Protein 6VGD (pdb70)

Organism: Homo sapiens (NCBI:txid9606)

GO terms:
  GO:0000976 transcription cis-regulatory region binding (F, IDA)
  GO:1990837 sequence-specific double-stranded DNA binding (F, IDA)
  GO:0045893 positive regulation of DNA-templated transcription (P, IMP)
  GO:0005634 nucleus (C, IDA)
  GO:0045893 positive regulation of DNA-templated transcription (P, IDA)
  GO:0003677 DNA binding (F, TAS)
  GO:0003700 DNA-binding transcription factor activity (F, TAS)
  GO:0009887 animal organ morphogenesis (P, TAS)
  GO:0007599 hemostasis (P, TAS)
  GO:0005515 protein binding (F, IPI)
  GO:0005654 nucleoplasm (C, IDA)
  GO:0016604 nuclear body (C, IDA)

Nearest PDB structures (foldseek):
  6vgg-assembly1_A  TM=1.008E+00  e=4.319E-20  Homo sapiens
  6vg8-assembly1_A  TM=1.008E+00  e=1.357E-19  Homo sapiens
  6vg2-assembly2_D  TM=9.424E-01  e=1.578E-15  Homo sapiens
  2ypr-assembly1_A  TM=9.537E-01  e=1.040E-14  Homo sapiens
  1bc8-assembly1_C  TM=9.068E-01  e=7.548E-11  Homo sapiens

Secondary structure (DSSP, 8-state):
-TTTTS--SHHHHTTTSS-GGGTTSEEE-SSSS-EEESSHHHHHHHHHHHHT-TT--HHHHHHHHHHHHHHTSEEE-TTSTT-EEE--TTTTTSSS--/--EE--SSTTEEEE---SEEESS---SS-EEEEESS---TT-EEEEE---SSSSS--EES-EEE--TTEEEETT-EE-S---SS-----EEEEESSS-EE---TT--EEESS-----/--S-SSHHHHHTT-HHHHTTTS-EEEEE-S-TTS-HHHHHHHHHHHHHHTEEEEEETTTTEEEEEE-----SSSS-SSSSTTEE--EETTEEB--EETTTSEEEE---B-HHHHHHHHH--

Solvent-accessible surface area: 19849 Å² total; per-residue (Å²): 159,98,14,92,74,105,60,61,11,50,79,15,13,43,93,25,16,89,60,101,84,22,53,85,25,7,56,116,46,58,148,99,13,48,7,83,9,67,63,35,87,61,18,0,109,94,8,3,126,104,83,94,115,122,111,35,57,34,101,99,2,1,112,33,6,96,120,16,77,139,125,84,22,3,48,42,33,162,78,114,189,96,8,17,77,12,52,92,184,16,22,62,105,63,81,123,105,205,108,127,70,54,204,23,51,7,90,8,16,41,1,4,64,6,41,97,37,58,108,32,53,83,88,17,67,80,52,0,64,4,22,7,98,22,172,15,97,80,45,17,59,0,29,5,20,0,0,15,65,87,58,29,11,11,93,30,109,80,25,68,10,89,0,132,106,46,34,0,138,2,146,25,0,60,8,27,8,120,2,30,230,59,78,33,0,26,0,0,10,1,8,77,37,131,22,16,19,7,5,0,28,104,174,5,2,62,2,32,89,54,12,83,161,161,180,138,97,20,16,120,83,6,107,54,38,19,94,108,72,107,38,0,102,126,1,36,171,119,25,70,12,58,8,6,2,92,103,98,98,78,98,125,42,27,48,48,98,2,52,83,13,4,120,81,3,125,8,64,16,0,11,21,65,52,0,2,0,6,17,43,72,41,82,129,119,31,214,156,106,17,41,44,139,173,77,98,38,30,10,77,47,2,0,1,2,0,0,2,133,82,8,30,39,127,167,4,14,0,62,22,58,12,119,30,12,82,128,61,4,108,102,10,59,83,143,127

Structure (mmCIF, N/CA/C/O backbone):
data_6VGD
#
_entry.id   6VGD
#
_cell.length_a   104.513
_cell.length_b   104.513
_cell.length_c   322.040
_cell.angle_alpha   90.000
_cell.angle_beta   90.000
_cell.angle_gamma   120.000
#
_symmetry.space_group_name_H-M   'P 62 2 2'
#
loop_
_entity.id
_entity.type
_entity.pdbx_description
1 polymer 'Friend leukemia integration 1 transcription factor'
2 polymer "DNA (5'-D(P*CP*AP*GP*AP*GP*GP*AP*TP*GP*TP*GP*GP*CP*TP*TP*C)-3')"
3 polymer "DNA (5'-D(P*GP*AP*AP*GP*CP*CP*AP*CP*AP*TP*CP*CP*TP*CP*TP*G)-3')"
4 polymer 'Runt-related transcription factor 2'
5 polymer 'Core-binding factor subunit beta'
#
loop_
_atom_site.group_PDB
_atom_site.id
_atom_site.type_symbol
_atom_site.label_atom_id
_atom_site.label_alt_id
_atom_site.label_comp_id
_atom_site.label_asym_id
_atom_site.label_entity_id
_atom_site.label_seq_id
_atom_site.pdbx_PDB_ins_code
_atom_site.Cartn_x
_atom_site.Cartn_y
_atom_site.Cartn_z
_atom_site.occupancy
_atom_site.B_iso_or_equiv
_atom_site.auth_seq_id
_atom_site.auth_comp_id
_atom_site.auth_asym_id
_atom_site.auth_atom_id
_atom_site.pdbx_PDB_model_num
ATOM 1 N N . MET A 1 4 ? -35.837 32.728 -47.968 1.00 308.64 275 MET A N 1
ATOM 2 C CA . MET A 1 4 ? -36.247 32.677 -46.522 1.00 304.90 275 MET A CA 1
ATOM 3 C C . MET A 1 4 ? -35.317 31.694 -45.817 1.00 303.53 275 MET A C 1
ATOM 4 O O . MET A 1 4 ? -34.641 30.926 -46.500 1.00 294.84 275 MET A O 1
ATOM 9 N N . PRO A 1 5 ? -35.237 31.660 -44.461 1.00 307.93 276 PRO A N 1
ATOM 10 C CA . PRO A 1 5 ? -34.165 30.937 -43.772 1.00 316.56 276 PRO A CA 1
ATOM 11 C C . PRO A 1 5 ? -34.206 29.419 -44.008 1.00 324.28 276 PRO A C 1
ATOM 12 O O . PRO A 1 5 ? -33.417 28.728 -43.396 1.00 332.80 276 PRO A O 1
ATOM 16 N N . GLY A 1 6 ? -35.118 28.943 -44.867 1.00 327.19 277 GLY A N 1
ATOM 17 C CA . GLY A 1 6 ? -35.051 27.607 -45.505 1.00 320.25 277 GLY A CA 1
ATOM 18 C C . GLY A 1 6 ? -33.829 27.466 -46.398 1.00 313.61 277 GLY A C 1
ATOM 19 O O . GLY A 1 6 ? -33.252 26.361 -46.451 1.00 328.13 277 GLY A O 1
ATOM 20 N N . SER A 1 7 ? -33.451 28.554 -47.073 1.00 289.34 278 SER A N 1
ATOM 21 C CA . SER A 1 7 ? -32.257 28.686 -47.947 1.00 277.35 278 SER A CA 1
ATOM 22 C C . SER A 1 7 ? -30.966 28.267 -47.223 1.00 266.59 278 SER A C 1
ATOM 23 O O . SER A 1 7 ? -30.330 27.279 -47.668 1.00 245.75 278 SER A O 1
ATOM 26 N N . GLY A 1 8 ? -30.583 29.013 -46.177 1.00 264.52 279 GLY A N 1
ATOM 27 C CA . GLY A 1 8 ? -29.263 28.948 -45.513 1.00 268.55 279 GLY A CA 1
ATOM 28 C C . GLY A 1 8 ? -29.127 27.749 -44.589 1.00 267.96 279 GLY A C 1
ATOM 29 O O . GLY A 1 8 ? -28.156 26.983 -44.759 1.00 268.62 279 GLY A O 1
ATOM 30 N N . GLN A 1 9 ? -30.062 27.593 -43.643 1.00 268.55 280 GLN A N 1
ATOM 31 C CA . GLN A 1 9 ? -30.105 26.468 -42.661 1.00 267.45 280 GLN A CA 1
ATOM 32 C C . GLN A 1 9 ? -31.110 25.407 -43.132 1.00 262.87 280 GLN A C 1
ATOM 33 O O . GLN A 1 9 ? -32.208 25.785 -43.610 1.00 273.15 280 GLN A O 1
ATOM 39 N N . ILE A 1 10 ? -30.737 24.135 -42.952 1.00 254.38 281 ILE A N 1
ATOM 40 C CA . ILE A 1 10 ? -31.423 22.919 -43.484 1.00 244.50 281 ILE A CA 1
ATOM 41 C C . ILE A 1 10 ? -32.755 22.734 -42.748 1.00 242.40 281 ILE A C 1
ATOM 42 O O . ILE A 1 10 ? -32.817 23.012 -41.552 1.00 258.03 281 ILE A O 1
ATOM 47 N N . GLN A 1 11 ? -33.790 22.285 -43.455 1.00 236.74 282 GLN A N 1
ATOM 48 C CA . GLN A 1 11 ? -35.153 22.053 -42.899 1.00 238.08 282 GLN A CA 1
ATOM 49 C C . GLN A 1 11 ? -35.402 20.541 -42.885 1.00 241.88 282 GLN A C 1
ATOM 50 O O . GLN A 1 11 ? -34.433 19.800 -43.147 1.00 263.06 282 GLN A O 1
ATOM 56 N N . LEU A 1 12 ? -36.633 20.097 -42.595 1.00 228.33 283 LEU A N 1
ATOM 57 C CA . LEU A 1 12 ? -37.125 18.726 -42.918 1.00 201.79 283 LEU A CA 1
ATOM 58 C C . LEU A 1 12 ? -37.668 18.703 -44.343 1.00 190.29 283 LEU A C 1
ATOM 59 O O . LEU A 1 12 ? -37.042 18.050 -45.196 1.00 172.11 283 LEU A O 1
ATOM 64 N N . TRP A 1 13 ? -38.805 19.376 -44.550 1.00 191.79 284 TRP A N 1
ATOM 65 C CA . TRP A 1 13 ? -39.567 19.408 -45.823 1.00 205.76 284 TRP A CA 1
ATOM 66 C C . TRP A 1 13 ? -38.629 19.790 -46.978 1.00 212.53 284 TRP A C 1
ATOM 67 O O . TRP A 1 13 ? -38.798 19.203 -48.032 1.00 213.49 284 TRP A O 1
ATOM 78 N N . GLN A 1 14 ? -37.681 20.721 -46.775 1.00 220.94 285 GLN A N 1
ATOM 79 C CA . GLN A 1 14 ? -36.618 21.104 -47.754 1.00 236.31 285 GLN A CA 1
ATOM 80 C C . GLN A 1 14 ? -35.659 19.914 -47.928 1.00 240.49 285 GLN A C 1
ATOM 81 O O . GLN A 1 14 ? -35.216 19.680 -49.071 1.00 250.55 285 GLN A O 1
ATOM 87 N N . PHE A 1 15 ? -35.351 19.190 -46.843 1.00 232.85 286 PHE A N 1
ATOM 88 C CA . PHE A 1 15 ? -34.410 18.037 -46.826 1.00 229.30 286 PHE A CA 1
ATOM 89 C C . PHE A 1 15 ? -35.104 16.768 -47.334 1.00 227.88 286 PHE A C 1
ATOM 90 O O . PHE A 1 15 ? -34.586 16.128 -48.275 1.00 226.40 286 PHE A O 1
ATOM 98 N N . LEU A 1 16 ? -36.230 16.413 -46.703 1.00 225.07 287 LEU A N 1
ATOM 99 C CA . LEU A 1 16 ? -37.056 15.214 -47.013 1.00 228.89 287 LEU A CA 1
ATOM 100 C C . LEU A 1 16 ? -37.201 15.051 -48.522 1.00 225.85 287 LEU A C 1
ATOM 101 O O . LEU A 1 16 ? -37.195 13.897 -48.987 1.00 240.83 287 LEU A O 1
ATOM 106 N N . LEU A 1 17 ? -37.369 16.167 -49.232 1.00 205.43 288 LEU A N 1
ATOM 107 C CA . LEU A 1 17 ? -37.657 16.189 -50.685 1.00 197.81 288 LEU A CA 1
ATOM 108 C C . LEU A 1 17 ? -36.355 16.294 -51.476 1.00 197.86 288 LEU A C 1
ATOM 109 O O . LEU A 1 17 ? -36.450 16.705 -52.646 1.00 204.81 288 LEU A O 1
ATOM 114 N N . GLU A 1 18 ? -35.216 15.922 -50.868 1.00 209.85 289 GLU A N 1
ATOM 115 C CA . GLU A 1 18 ? -33.927 15.644 -51.561 1.00 238.97 289 GLU A CA 1
ATOM 116 C C . GLU A 1 18 ? -33.907 14.162 -51.943 1.00 241.10 289 GLU A C 1
ATOM 117 O O . GLU A 1 18 ? -33.053 13.751 -52.747 1.00 244.94 289 GLU A O 1
ATOM 123 N N . LEU A 1 19 ? -34.895 13.433 -51.430 1.00 247.41 290 LEU A N 1
ATOM 124 C CA . LEU A 1 19 ? -34.948 11.958 -51.356 1.00 252.81 290 LEU A CA 1
ATOM 125 C C . LEU A 1 19 ? -36.144 11.452 -52.180 1.00 246.16 290 LEU A C 1
ATOM 126 O O . LEU A 1 19 ? -36.014 10.365 -52.771 1.00 241.32 290 LEU A O 1
ATOM 131 N N . LEU A 1 20 ? -37.251 12.214 -52.215 1.00 238.59 291 LEU A N 1
ATOM 132 C CA . LEU A 1 20 ? -38.425 12.009 -53.115 1.00 238.84 291 LEU A CA 1
ATOM 133 C C . LEU A 1 20 ? -37.985 12.128 -54.581 1.00 256.06 291 LEU A C 1
ATOM 134 O O . LEU A 1 20 ? -38.070 11.119 -55.309 1.00 268.18 291 LEU A O 1
ATOM 139 N N . SER A 1 21 ? -37.554 13.329 -54.984 1.00 265.96 292 SER A N 1
ATOM 140 C CA . SER A 1 21 ? -37.196 13.709 -56.379 1.00 263.75 292 SER A CA 1
ATOM 141 C C . SER A 1 21 ? -36.051 12.824 -56.876 1.00 280.49 292 SER A C 1
ATOM 142 O O . SER A 1 21 ? -36.121 12.393 -58.049 1.00 296.91 292 SER A O 1
ATOM 145 N N . ASP A 1 22 ? -35.049 12.578 -56.016 1.00 284.85 293 ASP A N 1
ATOM 146 C CA . ASP A 1 22 ? -33.870 11.719 -56.320 1.00 300.57 293 ASP A CA 1
ATOM 147 C C . ASP A 1 22 ? -34.313 10.252 -56.393 1.00 311.30 293 ASP A C 1
ATOM 148 O O . ASP A 1 22 ? -34.847 9.749 -55.379 1.00 295.88 293 ASP A O 1
ATOM 153 N N . SER A 1 23 ? -34.061 9.610 -57.546 1.00 330.09 294 SER A N 1
ATOM 154 C CA . SER A 1 23 ? -34.417 8.207 -57.899 1.00 336.46 294 SER A CA 1
ATOM 155 C C . SER A 1 23 ? -33.641 7.206 -57.027 1.00 333.89 294 SER A C 1
ATOM 156 O O . SER A 1 23 ? -34.176 6.106 -56.775 1.00 323.64 294 SER A O 1
ATOM 159 N N . ALA A 1 24 ? -32.428 7.570 -56.594 1.00 330.51 295 ALA A N 1
ATOM 160 C CA . ALA A 1 24 ? -31.431 6.672 -55.958 1.00 325.27 295 ALA A CA 1
ATOM 161 C C . ALA A 1 24 ? -31.707 6.502 -54.455 1.00 308.75 295 ALA A C 1
ATOM 162 O O . ALA A 1 24 ? -31.000 5.694 -53.816 1.00 292.74 295 ALA A O 1
ATOM 164 N N . ASN A 1 25 ? -32.689 7.231 -53.909 1.00 298.96 296 ASN A N 1
ATOM 165 C CA . ASN A 1 25 ? -33.048 7.214 -52.464 1.00 293.44 296 ASN A CA 1
ATOM 166 C C . ASN A 1 25 ? -34.453 6.630 -52.267 1.00 289.85 296 ASN A C 1
ATOM 167 O O . ASN A 1 25 ? -34.956 6.656 -51.115 1.00 283.27 296 ASN A O 1
ATOM 172 N N . ALA A 1 26 ? -35.067 6.123 -53.340 1.00 290.24 297 ALA A N 1
ATOM 173 C CA . ALA A 1 26 ? -36.397 5.476 -53.310 1.00 289.86 297 ALA A CA 1
ATOM 174 C C . ALA A 1 26 ? -36.305 4.181 -52.491 1.00 288.88 297 ALA A C 1
ATOM 175 O O . ALA A 1 26 ? -37.366 3.604 -52.175 1.00 290.89 297 ALA A O 1
ATOM 177 N N . SER A 1 27 ? -35.077 3.754 -52.162 1.00 283.71 298 SER A N 1
ATOM 178 C CA . SER A 1 27 ? -34.757 2.675 -51.190 1.00 281.67 298 SER A CA 1
ATOM 179 C C . SER A 1 27 ? -35.487 2.921 -49.866 1.00 277.32 298 SER A C 1
ATOM 180 O O . SER A 1 27 ? -35.687 1.932 -49.122 1.00 282.20 298 SER A O 1
ATOM 183 N N . CYS A 1 28 ? -35.830 4.185 -49.574 1.00 269.27 299 CYS A N 1
ATOM 184 C CA . CYS A 1 28 ? -36.302 4.643 -48.238 1.00 264.86 299 CYS A CA 1
ATOM 185 C C . CYS A 1 28 ? -37.584 5.489 -48.297 1.00 249.91 299 CYS A C 1
ATOM 186 O O . CYS A 1 28 ? -38.123 5.774 -47.213 1.00 227.91 299 CYS A O 1
ATOM 189 N N . ILE A 1 29 ? -38.097 5.828 -49.485 1.00 246.00 300 ILE A N 1
ATOM 190 C CA . ILE A 1 29 ? -39.317 6.681 -49.637 1.00 242.15 300 ILE A CA 1
ATOM 191 C C . ILE A 1 29 ? -39.775 6.659 -51.101 1.00 237.48 300 ILE A C 1
ATOM 192 O O . ILE A 1 29 ? -39.092 6.025 -51.916 1.00 236.75 300 ILE A O 1
ATOM 197 N N . THR A 1 30 ? -40.908 7.289 -51.420 1.00 234.12 301 THR A N 1
ATOM 198 C CA . THR A 1 30 ? -41.385 7.481 -52.818 1.00 251.58 301 THR A CA 1
ATOM 199 C C . THR A 1 30 ? -42.589 8.428 -52.835 1.00 252.04 301 THR A C 1
ATOM 200 O O . THR A 1 30 ? -43.380 8.375 -51.885 1.00 224.41 301 THR A O 1
ATOM 204 N N . TRP A 1 31 ? -42.725 9.238 -53.893 1.00 267.85 302 TRP A N 1
ATOM 205 C CA . TRP A 1 31 ? -44.012 9.877 -54.282 1.00 276.12 302 TRP A CA 1
ATOM 206 C C . TRP A 1 31 ? -45.073 8.777 -54.403 1.00 274.46 302 TRP A C 1
ATOM 207 O O . TRP A 1 31 ? -44.824 7.774 -55.103 1.00 279.75 302 TRP A O 1
ATOM 218 N N . GLU A 1 32 ? -46.222 8.958 -53.761 1.00 253.51 303 GLU A N 1
ATOM 219 C CA . GLU A 1 32 ? -47.379 8.044 -53.916 1.00 245.85 303 GLU A CA 1
ATOM 220 C C . GLU A 1 32 ? -48.464 8.787 -54.696 1.00 248.71 303 GLU A C 1
ATOM 221 O O . GLU A 1 32 ? -49.326 9.417 -54.068 1.00 234.24 303 GLU A O 1
ATOM 224 N N . GLY A 1 33 ? -48.363 8.744 -56.026 1.00 263.66 304 GLY A N 1
ATOM 225 C CA . GLY A 1 33 ? -49.437 9.125 -56.960 1.00 276.04 304 GLY A CA 1
ATOM 226 C C . GLY A 1 33 ? -49.211 10.483 -57.592 1.00 277.88 304 GLY A C 1
ATOM 227 O O . GLY A 1 33 ? -48.135 11.082 -57.370 1.00 266.39 304 GLY A O 1
ATOM 228 N N . THR A 1 34 ? -50.208 10.924 -58.365 1.00 295.37 305 THR A N 1
ATOM 229 C CA . THR A 1 34 ? -50.273 12.228 -59.078 1.00 306.43 305 THR A CA 1
ATOM 230 C C . THR A 1 34 ? -50.379 13.358 -58.052 1.00 293.24 305 THR A C 1
ATOM 231 O O . THR A 1 34 ? -49.640 14.352 -58.188 1.00 301.22 305 THR A O 1
ATOM 235 N N . ASN A 1 35 ? -51.258 13.194 -57.063 1.00 282.22 306 ASN A N 1
ATOM 236 C CA . ASN A 1 35 ? -51.526 14.200 -56.006 1.00 271.50 306 ASN A CA 1
ATOM 237 C C . ASN A 1 35 ? -50.383 14.140 -54.985 1.00 254.46 306 ASN A C 1
ATOM 238 O O . ASN A 1 35 ? -49.693 13.098 -54.927 1.00 239.84 306 ASN A O 1
ATOM 243 N N . GLY A 1 36 ? -50.155 15.231 -54.250 1.00 248.66 307 GLY A N 1
ATOM 244 C CA . GLY A 1 36 ? -49.174 15.284 -53.152 1.00 248.67 307 GLY A CA 1
ATOM 245 C C . GLY A 1 36 ? -49.416 14.155 -52.172 1.00 254.15 307 GLY A C 1
ATOM 246 O O . GLY A 1 36 ? -50.477 14.192 -51.534 1.00 259.70 307 GLY A O 1
ATOM 247 N N . GLU A 1 37 ? -48.533 13.148 -52.137 1.00 249.34 308 GLU A N 1
ATOM 248 C CA . GLU A 1 37 ? -48.499 12.068 -51.108 1.00 240.88 308 GLU A CA 1
ATOM 249 C C . GLU A 1 37 ? -47.079 11.507 -51.077 1.00 233.46 308 GLU A C 1
ATOM 250 O O . GLU A 1 37 ? -46.351 11.771 -52.038 1.00 221.29 308 GLU A O 1
ATOM 256 N N . PHE A 1 38 ? -46.710 10.765 -50.028 1.00 235.30 309 PHE A N 1
ATOM 257 C CA . PHE A 1 38 ? -45.382 10.107 -49.915 1.00 239.84 309 PHE A CA 1
ATOM 258 C C . PHE A 1 38 ? -45.411 8.926 -48.940 1.00 254.22 309 PHE A C 1
ATOM 259 O O . PHE A 1 38 ? -46.029 8.981 -47.873 1.00 253.64 309 PHE A O 1
ATOM 267 N N . LYS A 1 39 ? -44.694 7.873 -49.320 1.00 269.17 310 LYS A N 1
ATOM 268 C CA . LYS A 1 39 ? -44.576 6.600 -48.568 1.00 270.40 310 LYS A CA 1
ATOM 269 C C . LYS A 1 39 ? -43.363 6.740 -47.645 1.00 247.10 310 LYS A C 1
ATOM 270 O O . LYS A 1 39 ? -42.653 7.725 -47.782 1.00 240.44 310 LYS A O 1
ATOM 276 N N . MET A 1 40 ? -43.179 5.820 -46.705 1.00 226.95 311 MET A N 1
ATOM 277 C CA . MET A 1 40 ? -42.045 5.810 -45.754 1.00 231.86 311 MET A CA 1
ATOM 278 C C . MET A 1 40 ? -41.494 4.394 -45.728 1.00 237.90 311 MET A C 1
ATOM 279 O O . MET A 1 40 ? -42.170 3.567 -45.129 1.00 262.21 311 MET A O 1
ATOM 284 N N . THR A 1 41 ? -40.345 4.131 -46.350 1.00 245.68 312 THR A N 1
ATOM 285 C CA . THR A 1 41 ? -39.855 2.745 -46.601 1.00 272.00 312 THR A CA 1
ATOM 286 C C . THR A 1 41 ? -39.299 2.162 -45.303 1.00 299.21 312 THR A C 1
ATOM 287 O O . THR A 1 41 ? -40.057 1.428 -44.638 1.00 346.55 312 THR A O 1
ATOM 291 N N . ASP A 1 42 ? -38.052 2.483 -44.943 1.00 301.44 313 ASP A N 1
ATOM 292 C CA . ASP A 1 42 ? -37.499 2.168 -43.599 1.00 300.04 313 ASP A CA 1
ATOM 293 C C . ASP A 1 42 ? -37.839 3.336 -42.677 1.00 284.27 313 ASP A C 1
ATOM 294 O O . ASP A 1 42 ? -37.302 4.430 -42.836 1.00 279.15 313 ASP A O 1
ATOM 299 N N . PRO A 1 43 ? -38.752 3.158 -41.697 1.00 274.45 314 PRO A N 1
ATOM 300 C CA . PRO A 1 43 ? -39.170 4.270 -40.849 1.00 267.72 314 PRO A CA 1
ATOM 301 C C . PRO A 1 43 ? -38.036 4.782 -39.944 1.00 265.54 314 PRO A C 1
ATOM 302 O O . PRO A 1 43 ? -38.184 5.848 -39.404 1.00 246.10 314 PRO A O 1
ATOM 306 N N . ASP A 1 44 ? -36.955 4.008 -39.792 1.00 279.98 315 ASP A N 1
ATOM 307 C CA . ASP A 1 44 ? -35.865 4.267 -38.814 1.00 292.79 315 ASP A CA 1
ATOM 308 C C . ASP A 1 44 ? -34.496 4.306 -39.509 1.00 284.27 315 ASP A C 1
ATOM 309 O O . ASP A 1 44 ? -33.491 4.415 -38.788 1.00 293.49 315 ASP A O 1
ATOM 314 N N . GLU A 1 45 ? -34.443 4.190 -40.839 1.00 273.83 316 GLU A N 1
ATOM 315 C CA . GLU A 1 45 ? -33.245 4.552 -41.643 1.00 280.53 316 GLU A CA 1
ATOM 316 C C . GLU A 1 45 ? -33.412 6.004 -42.094 1.00 269.03 316 GLU A C 1
ATOM 317 O O . GLU A 1 45 ? -32.378 6.713 -42.181 1.00 264.56 316 GLU A O 1
ATOM 323 N N . VAL A 1 46 ? -34.668 6.391 -42.381 1.00 262.32 317 VAL A N 1
ATOM 324 C CA . VAL A 1 46 ? -35.151 7.785 -42.638 1.00 257.24 317 VAL A CA 1
ATOM 325 C C . VAL A 1 46 ? -34.575 8.689 -41.544 1.00 246.38 317 VAL A C 1
ATOM 326 O O . VAL A 1 46 ? -33.647 9.479 -41.830 1.00 230.33 317 VAL A O 1
ATOM 330 N N . ALA A 1 47 ? -35.103 8.543 -40.330 1.00 245.95 318 ALA A N 1
ATOM 331 C CA . ALA A 1 47 ? -34.702 9.294 -39.126 1.00 246.87 318 ALA A CA 1
ATOM 332 C C . ALA A 1 47 ? -33.173 9.296 -39.008 1.00 252.04 318 ALA A C 1
ATOM 333 O O . ALA A 1 47 ? -32.615 10.351 -38.679 1.00 271.35 318 ALA A O 1
ATOM 335 N N . ARG A 1 48 ? -32.520 8.171 -39.309 1.00 250.74 319 ARG A N 1
ATOM 336 C CA . ARG A 1 48 ? -31.057 7.971 -39.127 1.00 255.93 319 ARG A CA 1
ATOM 337 C C . ARG A 1 48 ? -30.272 9.047 -39.887 1.00 256.05 319 ARG A C 1
ATOM 338 O O . ARG A 1 48 ? -29.395 9.691 -39.271 1.00 253.27 319 ARG A O 1
ATOM 346 N N . ARG A 1 49 ? -30.577 9.244 -41.172 1.00 263.04 320 ARG A N 1
ATOM 347 C CA . ARG A 1 49 ? -29.862 10.211 -42.052 1.00 270.66 320 ARG A CA 1
ATOM 348 C C . ARG A 1 49 ? -30.180 11.649 -41.625 1.00 252.19 320 ARG A C 1
ATOM 349 O O . ARG A 1 49 ? -29.302 12.515 -41.769 1.00 246.00 320 ARG A O 1
ATOM 357 N N . TRP A 1 50 ? -31.401 11.894 -41.150 1.00 237.56 321 TRP A N 1
ATOM 358 C CA . TRP A 1 50 ? -31.831 13.204 -40.602 1.00 229.52 321 TRP A CA 1
ATOM 359 C C . TRP A 1 50 ? -31.020 13.496 -39.336 1.00 230.10 321 TRP A C 1
ATOM 360 O O . TRP A 1 50 ? -30.826 14.675 -39.019 1.00 226.96 321 TRP A O 1
ATOM 371 N N . GLY A 1 51 ? -30.577 12.448 -38.639 1.00 239.76 322 GLY A N 1
ATOM 372 C CA . GLY A 1 51 ? -29.550 12.530 -37.587 1.00 253.42 322 GLY A CA 1
ATOM 373 C C . GLY A 1 51 ? -28.180 12.807 -38.184 1.00 265.06 322 GLY A C 1
ATOM 374 O O . GLY A 1 51 ? -27.475 13.680 -37.648 1.00 280.03 322 GLY A O 1
ATOM 375 N N . GLU A 1 52 ? -27.820 12.099 -39.260 1.00 268.94 323 GLU A N 1
ATOM 376 C CA . GLU A 1 52 ? -26.514 12.237 -39.965 1.00 283.70 323 GLU A CA 1
ATOM 377 C C . GLU A 1 52 ? -26.292 13.709 -40.349 1.00 284.17 323 GLU A C 1
ATOM 378 O O . GLU A 1 52 ? -25.147 14.191 -40.204 1.00 281.51 323 GLU A O 1
ATOM 384 N N . ARG A 1 53 ? -27.346 14.391 -40.813 1.00 282.50 324 ARG A N 1
ATOM 385 C CA . ARG A 1 53 ? -27.319 15.820 -41.229 1.00 286.13 324 ARG A CA 1
ATOM 386 C C . ARG A 1 53 ? -27.332 16.718 -39.992 1.00 278.62 324 ARG A C 1
ATOM 387 O O . ARG A 1 53 ? -26.439 17.578 -39.891 1.00 291.99 324 ARG A O 1
ATOM 395 N N . LYS A 1 54 ? -28.319 16.525 -39.109 1.00 265.87 325 LYS A N 1
ATOM 396 C CA . LYS A 1 54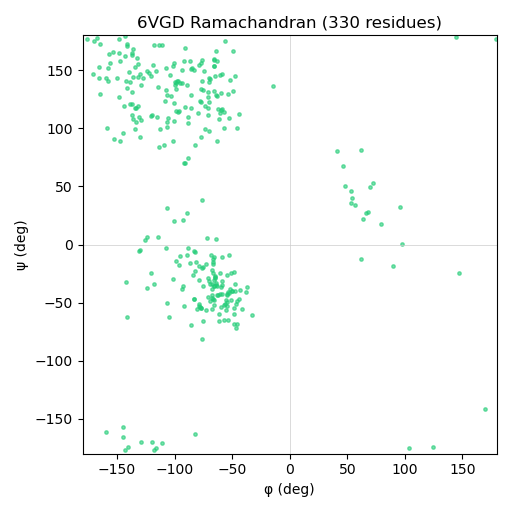 ? -28.564 17.382 -37.916 1.00 268.07 325 LYS A CA 1
ATOM 397 C C . LYS A 1 54 ? -27.432 17.196 -36.890 1.00 283.71 325 LYS A C 1
ATOM 398 O O . LYS A 1 54 ? -27.397 17.974 -35.917 1.00 293.57 325 LYS A O 1
ATOM 404 N N . SER A 1 55 ? -26.538 16.219 -37.102 1.00 294.24 326 SER A N 1
ATOM 405 C CA . SER A 1 55 ? -25.414 15.855 -36.195 1.00 303.31 326 SER A CA 1
ATOM 406 C C . SER A 1 55 ? -25.984 15.302 -34.881 1.00 303.63 326 SER A C 1
ATOM 407 O O . SER A 1 55 ? -25.293 15.398 -33.850 1.00 312.26 326 SER A O 1
ATOM 410 N N . LYS A 1 56 ? -27.193 14.731 -34.941 1.00 293.14 327 LYS A N 1
ATOM 411 C CA . LYS A 1 56 ? -28.008 14.293 -33.776 1.00 285.07 327 LYS A CA 1
ATOM 412 C C . LYS A 1 56 ? -28.119 12.767 -33.797 1.00 288.21 327 LYS A C 1
ATOM 413 O O . LYS A 1 56 ? -29.102 12.232 -34.314 1.00 290.26 327 LYS A O 1
ATOM 419 N N . PRO A 1 57 ? -27.123 12.018 -33.253 1.00 289.36 328 PRO A N 1
ATOM 420 C CA . PRO A 1 57 ? -27.069 10.559 -33.402 1.00 281.72 328 PRO A CA 1
ATOM 421 C C . PRO A 1 57 ? -28.210 9.828 -32.679 1.00 270.53 328 PRO A C 1
ATOM 422 O O . PRO A 1 57 ? -28.553 8.737 -33.088 1.00 257.73 328 PRO A O 1
ATOM 426 N N . ASN A 1 58 ? -28.776 10.462 -31.647 1.00 273.04 329 ASN A N 1
ATOM 427 C CA . ASN A 1 58 ? -29.887 9.933 -30.808 1.00 277.52 329 ASN A CA 1
ATOM 428 C C . ASN A 1 58 ? -31.185 9.808 -31.627 1.00 270.75 329 ASN A C 1
ATOM 429 O O . ASN A 1 58 ? -32.100 9.094 -31.162 1.00 284.01 329 ASN A O 1
ATOM 434 N N . MET A 1 59 ? -31.272 10.470 -32.786 1.00 255.38 330 MET A N 1
ATOM 435 C CA . MET A 1 59 ? -32.512 10.613 -33.602 1.00 249.09 330 MET A CA 1
ATOM 436 C C . MET A 1 59 ? -33.163 9.242 -33.870 1.00 249.61 330 MET A C 1
ATOM 437 O O . MET A 1 59 ? -32.417 8.266 -34.079 1.00 256.23 330 MET A O 1
ATOM 442 N N . ASN A 1 60 ? -34.505 9.190 -33.847 1.00 244.29 331 ASN A N 1
ATOM 443 C CA . ASN A 1 60 ? -35.363 8.043 -34.272 1.00 238.11 331 ASN A CA 1
ATOM 444 C C . ASN A 1 60 ? -36.595 8.591 -35.014 1.00 231.02 331 ASN A C 1
ATOM 445 O O . ASN A 1 60 ? -36.648 9.819 -35.223 1.00 223.76 331 ASN A O 1
ATOM 450 N N . TYR A 1 61 ? -37.555 7.731 -35.381 1.00 229.84 332 TYR A N 1
ATOM 451 C CA . TYR A 1 61 ? -38.840 8.135 -36.020 1.00 231.12 332 TYR A CA 1
ATOM 452 C C . TYR A 1 61 ? -39.626 9.039 -35.065 1.00 222.69 332 TYR A C 1
ATOM 453 O O . TYR A 1 61 ? -39.925 10.178 -35.453 1.00 192.08 332 TYR A O 1
ATOM 462 N N . ASP A 1 62 ? -39.965 8.528 -33.875 1.00 235.87 333 ASP A N 1
ATOM 463 C CA . ASP A 1 62 ? -40.748 9.245 -32.832 1.00 253.08 333 ASP A CA 1
ATOM 464 C C . ASP A 1 62 ? -40.329 10.718 -32.800 1.00 250.83 333 ASP A C 1
ATOM 465 O O . ASP A 1 62 ? -41.220 11.573 -32.649 1.00 254.73 333 ASP A O 1
ATOM 470 N N . LYS A 1 63 ? -39.028 10.996 -32.931 1.00 246.11 334 LYS A N 1
ATOM 471 C CA . LYS A 1 63 ? -38.456 12.360 -32.793 1.00 237.78 334 LYS A CA 1
ATOM 472 C C . LYS A 1 63 ? -38.759 13.207 -34.033 1.00 220.35 334 LYS A C 1
ATOM 473 O O . LYS A 1 63 ? -39.487 14.216 -33.933 1.00 194.34 334 LYS A O 1
ATOM 479 N N . LEU A 1 64 ? -38.195 12.805 -35.163 1.00 222.69 335 LEU A N 1
ATOM 480 C CA . LEU A 1 64 ? -38.464 13.400 -36.492 1.00 229.57 335 LEU A CA 1
ATOM 481 C C . LEU A 1 64 ? -39.976 13.578 -36.682 1.00 220.66 335 LEU A C 1
ATOM 482 O O . LEU A 1 64 ? -40.384 14.664 -37.095 1.00 226.00 335 LEU A O 1
ATOM 487 N N . SER A 1 65 ? -40.760 12.535 -36.397 1.00 202.17 336 SER A N 1
ATOM 488 C CA . SER A 1 65 ? -42.231 12.466 -36.602 1.00 193.75 336 SER A CA 1
ATOM 489 C C . SER A 1 65 ? -42.928 13.640 -35.915 1.00 194.46 336 SER A C 1
ATOM 490 O O . SER A 1 65 ? -43.715 14.321 -36.584 1.00 181.47 336 SER A O 1
ATOM 493 N N . ARG A 1 66 ? -42.660 13.850 -34.626 1.00 211.35 337 ARG A N 1
ATOM 494 C CA . ARG A 1 66 ? -43.261 14.950 -33.829 1.00 231.13 337 ARG A CA 1
ATOM 495 C C . ARG A 1 66 ? -43.120 16.253 -34.610 1.00 226.98 337 ARG A C 1
ATOM 496 O O . ARG A 1 66 ? -44.149 16.931 -34.826 1.00 223.94 337 ARG A O 1
ATOM 504 N N . ALA A 1 67 ? -41.883 16.580 -34.990 1.00 220.10 338 ALA A N 1
ATOM 505 C CA . ALA A 1 67 ? -41.543 17.767 -35.798 1.00 224.00 338 ALA A CA 1
ATOM 506 C C . ALA A 1 67 ? -42.556 17.887 -36.943 1.00 214.52 338 ALA A C 1
ATOM 507 O O . ALA A 1 67 ? -43.095 18.982 -37.146 1.00 200.42 338 ALA A O 1
ATOM 509 N N . LEU A 1 68 ? -42.837 16.783 -37.637 1.00 221.45 339 LEU A N 1
ATOM 510 C CA . LEU A 1 68 ? -43.736 16.747 -38.823 1.00 229.92 339 LEU A CA 1
ATOM 511 C C . LEU A 1 68 ? -45.180 17.042 -38.410 1.00 222.81 339 LEU A C 1
ATOM 512 O O . LEU A 1 68 ? -45.908 17.643 -39.220 1.00 211.50 339 LEU A O 1
ATOM 517 N N . ARG A 1 69 ? -45.581 16.606 -37.214 1.00 214.43 340 ARG A N 1
ATOM 518 C CA . ARG A 1 69 ? -46.976 16.727 -36.728 1.00 213.53 340 ARG A CA 1
ATOM 519 C C . ARG A 1 69 ? -47.247 18.179 -36.314 1.00 221.99 340 ARG A C 1
ATOM 520 O O . ARG A 1 69 ? -48.435 18.544 -36.263 1.00 225.33 340 ARG A O 1
ATOM 528 N N . TYR A 1 70 ? -46.198 18.975 -36.054 1.00 225.51 341 TYR A N 1
ATOM 529 C CA . TYR A 1 70 ? -46.286 20.451 -35.860 1.00 230.78 341 TYR A CA 1
ATOM 530 C C . TYR A 1 70 ? -46.884 21.089 -37.118 1.00 217.72 341 TYR A C 1
ATOM 531 O O . TYR A 1 70 ? -47.723 22.005 -37.015 1.00 215.28 341 TYR A O 1
ATOM 540 N N . TYR A 1 71 ? -46.428 20.618 -38.280 1.00 204.03 342 TYR A N 1
ATOM 541 C CA . TYR A 1 71 ? -46.667 21.231 -39.611 1.00 207.38 342 TYR A CA 1
ATOM 542 C C . TYR A 1 71 ? -48.171 21.408 -39.852 1.00 208.88 342 TYR A C 1
ATOM 543 O O . TYR A 1 71 ? -48.549 22.284 -40.660 1.00 202.19 342 TYR A O 1
ATOM 552 N N . TYR A 1 72 ? -48.983 20.571 -39.195 1.00 222.04 343 TYR A N 1
ATOM 553 C CA . TYR A 1 72 ? -50.459 20.464 -39.347 1.00 240.16 343 TYR A CA 1
ATOM 554 C C . TYR A 1 72 ? -51.092 21.838 -39.119 1.00 247.07 343 TYR A C 1
ATOM 555 O O . TYR A 1 72 ? -51.811 22.351 -40.005 1.00 238.02 343 TYR A O 1
ATOM 564 N N . ASP A 1 73 ? -50.811 22.405 -37.946 1.00 265.34 344 ASP A N 1
ATOM 565 C CA . ASP A 1 73 ? -51.417 23.662 -37.437 1.00 293.07 344 ASP A CA 1
ATOM 566 C C . ASP A 1 73 ? -50.953 24.841 -38.303 1.00 293.77 344 ASP A C 1
ATOM 567 O O . ASP A 1 73 ? -51.656 25.873 -38.302 1.00 305.81 344 ASP A O 1
ATOM 572 N N . LYS A 1 74 ? -49.821 24.688 -39.003 1.00 287.56 345 LYS A N 1
ATOM 573 C CA . LYS A 1 74 ? -49.164 25.757 -39.804 1.00 283.84 345 LYS A CA 1
ATOM 574 C C . LYS A 1 74 ? -49.529 25.605 -41.286 1.00 275.94 345 LYS A C 1
ATOM 575 O O . LYS A 1 74 ? -49.261 26.553 -42.043 1.00 277.14 345 LYS A O 1
ATOM 581 N N . ASN A 1 75 ? -50.090 24.455 -41.680 1.00 268.48 346 ASN A N 1
ATOM 582 C CA . ASN A 1 75 ? -50.626 24.186 -43.045 1.00 259.20 346 ASN A CA 1
ATOM 583 C C . ASN A 1 75 ? -49.459 24.093 -44.039 1.00 234.74 346 ASN A C 1
ATOM 584 O O . ASN A 1 75 ? -49.522 24.749 -45.097 1.00 224.53 346 ASN A O 1
ATOM 589 N N . ILE A 1 76 ? -48.438 23.299 -43.703 1.00 217.54 347 ILE A N 1
ATOM 590 C CA . ILE A 1 76 ? -47.314 22.918 -44.608 1.00 212.75 347 ILE A CA 1
ATOM 591 C C . ILE A 1 76 ? -47.682 21.612 -45.308 1.00 223.69 347 ILE A C 1
ATOM 592 O O . ILE A 1 76 ? -47.582 21.547 -46.554 1.00 238.36 347 ILE A O 1
ATOM 597 N N . MET A 1 77 ? -48.043 20.605 -44.508 1.00 229.45 348 MET A N 1
ATOM 598 C CA . MET A 1 77 ? -48.437 19.248 -44.969 1.00 229.65 348 MET A CA 1
ATOM 599 C C . MET A 1 77 ? -49.570 18.724 -44.076 1.00 228.75 348 MET A C 1
ATOM 600 O O . MET A 1 77 ? -49.985 19.453 -43.143 1.00 210.92 348 MET A O 1
ATOM 605 N N . THR A 1 78 ? -50.057 17.514 -44.367 1.00 234.63 349 THR A N 1
ATOM 606 C CA . THR A 1 78 ? -51.206 16.873 -43.675 1.00 239.05 349 THR A CA 1
ATOM 607 C C . THR A 1 78 ? -51.080 15.349 -43.774 1.00 236.60 349 THR A C 1
ATOM 608 O O . THR A 1 78 ? -50.282 14.866 -44.610 1.00 221.35 349 THR A O 1
ATOM 612 N N . LYS A 1 79 ? -51.868 14.632 -42.965 1.00 244.65 350 LYS A N 1
ATOM 613 C CA . LYS A 1 79 ? -51.828 13.152 -42.834 1.00 254.65 350 LYS A CA 1
ATOM 614 C C . LYS A 1 79 ? -52.845 12.494 -43.773 1.00 255.20 350 LYS A C 1
ATOM 615 O O . LYS A 1 79 ? -53.978 12.994 -43.890 1.00 255.54 350 LYS A O 1
ATOM 621 N N . VAL A 1 80 ? -52.440 11.393 -44.404 1.00 244.90 351 VAL A N 1
ATOM 622 C CA . VAL A 1 80 ? -53.350 10.427 -45.075 1.00 256.25 351 VAL A CA 1
ATOM 623 C C . VAL A 1 80 ? -53.776 9.409 -44.008 1.00 259.75 351 VAL A C 1
ATOM 624 O O . VAL A 1 80 ? -52.956 8.526 -43.655 1.00 252.01 351 VAL A O 1
ATOM 628 N N . HIS A 1 81 ? -55.018 9.531 -43.526 1.00 262.97 352 HIS A N 1
ATOM 629 C CA . HIS A 1 81 ? -55.523 8.910 -42.272 1.00 260.38 352 HIS A CA 1
ATOM 630 C C . HIS A 1 81 ? -55.486 7.385 -42.390 1.00 251.25 352 HIS A C 1
ATOM 631 O O . HIS A 1 81 ? -55.997 6.844 -43.384 1.00 233.64 352 HIS A O 1
ATOM 638 N N . GLY A 1 82 ? -54.865 6.729 -41.410 1.00 254.36 353 GLY A N 1
ATOM 639 C CA . GLY A 1 82 ? -54.902 5.263 -41.250 1.00 253.25 353 GLY A CA 1
ATOM 640 C C . GLY A 1 82 ? -53.779 4.570 -42.002 1.00 241.13 353 GLY A C 1
ATOM 641 O O . GLY A 1 82 ? -53.493 3.399 -41.656 1.00 248.51 353 GLY A O 1
ATOM 642 N N . LYS A 1 83 ? -53.156 5.250 -42.976 1.00 217.77 354 LYS A N 1
ATOM 643 C CA . LYS A 1 83 ? -52.081 4.678 -43.834 1.00 209.44 354 LYS A CA 1
ATOM 644 C C . LYS A 1 83 ? -50.779 4.589 -43.033 1.00 203.28 354 LYS A C 1
ATOM 645 O O . LYS A 1 83 ? -50.434 5.574 -42.360 1.00 207.85 354 LYS A O 1
ATOM 651 N N . ARG A 1 84 ? -50.080 3.453 -43.076 1.00 206.08 355 ARG A N 1
ATOM 652 C CA . ARG A 1 84 ? -48.863 3.265 -42.242 1.00 212.66 355 ARG A CA 1
ATOM 653 C C . ARG A 1 84 ? -47.761 4.165 -42.803 1.00 209.06 355 ARG A C 1
ATOM 654 O O . ARG A 1 84 ? -47.132 3.773 -43.809 1.00 217.18 355 ARG A O 1
ATOM 662 N N . TYR A 1 85 ? -47.588 5.341 -42.184 1.00 202.19 356 TYR A N 1
ATOM 663 C CA . TYR A 1 85 ? -46.458 6.293 -42.387 1.00 196.48 356 TYR A CA 1
ATOM 664 C C . TYR A 1 85 ? -46.567 7.009 -43.745 1.00 187.72 356 TYR A C 1
ATOM 665 O O . TYR A 1 85 ? -45.582 7.007 -44.500 1.00 167.33 356 TYR A O 1
ATOM 674 N N . ALA A 1 86 ? -47.709 7.634 -44.045 1.00 184.23 357 ALA A N 1
ATOM 675 C CA . ALA A 1 86 ? -47.907 8.428 -45.281 1.00 182.80 357 ALA A CA 1
ATOM 676 C C . ALA A 1 86 ? -48.676 9.707 -44.965 1.00 195.90 357 ALA A C 1
ATOM 677 O O . ALA A 1 86 ? -49.806 9.603 -44.446 1.00 171.18 357 ALA A O 1
ATOM 679 N N . TYR A 1 87 ? -48.039 10.849 -45.271 1.00 223.48 358 TYR A N 1
ATOM 680 C CA . TYR A 1 87 ? -48.564 12.237 -45.180 1.00 227.23 358 TYR A CA 1
ATOM 681 C C . TYR A 1 87 ? -48.522 12.856 -46.589 1.00 237.19 358 TYR A C 1
ATOM 682 O O . TYR A 1 87 ? -48.302 12.115 -47.580 1.00 244.07 358 TYR A O 1
ATOM 691 N N . LYS A 1 88 ? -48.750 14.165 -46.710 1.00 246.72 359 LYS A N 1
ATOM 692 C CA . LYS A 1 88 ? -48.698 14.875 -48.021 1.00 262.01 359 LYS A CA 1
ATOM 693 C C . LYS A 1 88 ? -48.457 16.371 -47.814 1.00 261.07 359 LYS A C 1
ATOM 694 O O . LYS A 1 88 ? -48.905 16.890 -46.770 1.00 281.07 359 LYS A O 1
ATOM 700 N N . PHE A 1 89 ? -47.833 17.025 -48.802 1.00 239.22 360 PHE A N 1
ATOM 701 C CA . PHE A 1 89 ? -47.435 18.454 -48.748 1.00 235.68 360 PHE A CA 1
ATOM 702 C C . PHE A 1 89 ? -48.570 19.335 -49.256 1.00 242.63 360 PHE A C 1
ATOM 703 O O . PHE A 1 89 ? -49.174 18.994 -50.297 1.00 242.28 360 PHE A O 1
ATOM 711 N N . ASP A 1 90 ? -48.797 20.446 -48.548 1.00 253.10 361 ASP A N 1
ATOM 712 C CA . ASP A 1 90 ? -49.720 21.543 -48.932 1.00 260.45 361 ASP A CA 1
ATOM 713 C C . ASP A 1 90 ? -48.861 22.665 -49.515 1.00 254.06 361 ASP A C 1
ATOM 714 O O . ASP A 1 90 ? -48.170 23.331 -48.742 1.00 257.91 361 ASP A O 1
ATOM 719 N N . PHE A 1 91 ? -48.895 22.837 -50.836 1.00 247.43 362 PHE A N 1
ATOM 720 C CA . PHE A 1 91 ? -48.041 23.801 -51.573 1.00 240.88 362 PHE A CA 1
ATOM 721 C C . PHE A 1 91 ? -48.811 25.116 -51.749 1.00 250.42 362 PHE A C 1
ATOM 722 O O . PHE A 1 91 ? -48.178 26.182 -51.579 1.00 243.05 362 PHE A O 1
ATOM 730 N N . HIS A 1 92 ? -50.127 25.027 -52.011 1.00 262.65 363 HIS A N 1
ATOM 731 C CA . HIS A 1 92 ? -51.110 26.150 -52.095 1.00 271.87 363 HIS A CA 1
ATOM 732 C C . HIS A 1 92 ? -51.029 27.006 -50.815 1.00 271.79 363 HIS A C 1
ATOM 733 O O . HIS A 1 92 ? -51.665 28.081 -50.782 1.00 278.89 363 HIS A O 1
ATOM 740 N N . GLY A 1 93 ? -50.282 26.532 -49.806 1.00 260.18 364 GLY A N 1
ATOM 741 C CA . GLY A 1 93 ? -49.997 27.211 -48.528 1.00 246.65 364 GLY A CA 1
ATOM 742 C C . GLY A 1 93 ? -48.510 27.438 -48.283 1.00 228.62 364 GLY A C 1
ATOM 743 O O . GLY A 1 93 ? -48.218 28.337 -47.512 1.00 230.62 364 GLY A O 1
ATOM 744 N N . ILE A 1 94 ? -47.590 26.655 -48.867 1.00 209.74 365 ILE A N 1
ATOM 745 C CA . ILE A 1 94 ? -46.107 26.861 -48.760 1.00 201.59 365 ILE A CA 1
ATOM 746 C C . ILE A 1 94 ? -45.722 28.227 -49.337 1.00 216.64 365 ILE A C 1
ATOM 747 O O . ILE A 1 94 ? -44.668 28.755 -48.929 1.00 197.88 365 ILE A O 1
ATOM 752 N N . ALA A 1 95 ? -46.548 28.768 -50.239 1.00 239.40 366 ALA A N 1
ATOM 753 C CA . ALA A 1 95 ? -46.293 30.007 -51.014 1.00 259.47 366 ALA A CA 1
ATOM 754 C C . ALA A 1 95 ? -46.949 31.218 -50.344 1.00 277.96 366 ALA A C 1
ATOM 755 O O . ALA A 1 95 ? -46.613 32.338 -50.732 1.00 289.52 366 ALA A O 1
ATOM 757 N N . GLN A 1 96 ? -47.901 30.997 -49.435 1.00 290.42 367 GLN A N 1
ATOM 758 C CA . GLN A 1 96 ? -48.380 32.017 -48.467 1.00 296.61 367 GLN A CA 1
ATOM 759 C C . GLN A 1 96 ? -47.419 32.008 -47.273 1.00 290.60 367 GLN A C 1
ATOM 760 O O . GLN A 1 96 ? -47.281 33.051 -46.610 1.00 300.92 367 GLN A O 1
ATOM 766 N N . ALA A 1 97 ? -46.768 30.864 -47.040 1.00 277.45 368 ALA A N 1
ATOM 767 C CA . ALA A 1 97 ? -45.751 30.642 -45.988 1.00 271.61 368 ALA A CA 1
ATOM 768 C C . ALA A 1 97 ? -44.360 31.000 -46.511 1.00 254.26 368 ALA A C 1
ATOM 769 O O . ALA A 1 97 ? -43.405 30.877 -45.725 1.00 256.66 368 ALA A O 1
ATOM 771 N N . LEU A 1 98 ? -44.242 31.380 -47.786 1.00 233.77 369 LEU A N 1
ATOM 772 C CA . LEU A 1 98 ? -42.957 31.832 -48.383 1.00 227.26 369 LEU A CA 1
ATOM 773 C C . LEU A 1 98 ? -43.160 33.166 -49.117 1.00 219.66 369 LEU A C 1
ATOM 774 O O . LEU A 1 98 ? -42.151 33.730 -49.580 1.00 201.09 369 LEU A O 1
ATOM 779 N N . GLN A 1 99 ? -44.408 33.653 -49.199 1.00 221.14 370 GLN A N 1
ATOM 780 C CA . GLN A 1 99 ? -44.790 34.954 -49.810 1.00 230.48 370 GLN A CA 1
ATOM 781 C C . GLN A 1 99 ? -46.113 35.439 -49.213 1.00 223.67 370 GLN A C 1
ATOM 782 O O . GLN A 1 99 ? -46.904 34.657 -48.702 1.00 207.35 370 GLN A O 1
ATOM 788 N N . PRO A 1 100 ? -46.367 36.766 -49.256 1.00 247.24 371 PRO A N 1
ATOM 789 C CA . PRO A 1 100 ? -47.603 37.393 -48.763 1.00 259.47 371 PRO A CA 1
ATOM 790 C C . PRO A 1 100 ? -48.841 37.400 -49.686 1.00 261.83 371 PRO A C 1
ATOM 791 O O . PRO A 1 100 ? -48.904 36.612 -50.611 1.00 244.26 371 PRO A O 1
ATOM 795 N N . HIS A 1 101 ? -49.817 38.262 -49.386 1.00 281.17 372 HIS A N 1
ATOM 796 C CA . HIS A 1 101 ? -51.025 38.504 -50.221 1.00 293.18 372 HIS A CA 1
ATOM 797 C C . HIS A 1 101 ? -51.473 39.964 -50.064 1.00 310.18 372 HIS A C 1
ATOM 798 O O . HIS A 1 101 ? -52.277 40.503 -50.829 1.00 327.45 372 HIS A O 1
ATOM 1461 N N . ALA D 4 1 ? -48.955 33.432 -0.928 1.00 330.58 111 ALA D N 1
ATOM 1462 C CA . ALA D 4 1 ? -48.265 34.046 -2.113 1.00 328.74 111 ALA D CA 1
ATOM 1463 C C . ALA D 4 1 ? -47.841 35.487 -1.789 1.00 325.45 111 ALA D C 1
ATOM 1464 O O . ALA D 4 1 ? -48.278 36.002 -0.741 1.00 333.12 111 ALA D O 1
ATOM 1466 N N . GLU D 4 2 ? -47.024 36.104 -2.654 1.00 311.02 112 GLU D N 1
ATOM 1467 C CA . GLU D 4 2 ? -46.456 37.474 -2.479 1.00 295.68 112 GLU D CA 1
ATOM 1468 C C . GLU D 4 2 ? -47.203 38.464 -3.380 1.00 280.58 112 GLU D C 1
ATOM 1469 O O . GLU D 4 2 ? -47.540 38.066 -4.506 1.00 277.34 112 GLU D O 1
ATOM 1475 N N . LEU D 4 3 ? -47.378 39.718 -2.933 1.00 268.27 113 LEU D N 1
ATOM 1476 C CA . LEU D 4 3 ? -48.106 40.796 -3.668 1.00 268.22 113 LEU D CA 1
ATOM 1477 C C . LEU D 4 3 ? -47.154 41.925 -4.080 1.00 267.27 113 LEU D C 1
ATOM 1478 O O . LEU D 4 3 ? -45.997 41.920 -3.621 1.00 268.50 113 LEU D O 1
ATOM 1483 N N . VAL D 4 4 ? -47.665 42.864 -4.893 1.00 266.58 114 VAL D N 1
ATOM 1484 C CA . VAL D 4 4 ? -46.972 44.108 -5.349 1.00 270.17 114 VAL D CA 1
ATOM 1485 C C . VAL D 4 4 ? -48.011 45.228 -5.517 1.00 266.84 114 VAL D C 1
ATOM 1486 O O . VAL D 4 4 ? -49.200 44.911 -5.699 1.00 242.04 114 VAL D O 1
ATOM 1490 N N . ARG D 4 5 ? -47.551 46.485 -5.475 1.00 277.93 115 ARG D N 1
ATOM 1491 C CA . ARG D 4 5 ? -48.356 47.724 -5.657 1.00 285.64 115 ARG D CA 1
ATOM 1492 C C . ARG D 4 5 ? -49.098 47.710 -6.997 1.00 287.56 115 ARG D C 1
ATOM 1493 O O . ARG D 4 5 ? -48.887 46.784 -7.802 1.00 296.86 115 ARG D O 1
ATOM 1501 N N . THR D 4 6 ? -49.929 48.730 -7.205 1.00 284.58 116 THR D N 1
ATOM 1502 C CA . THR D 4 6 ? -50.677 49.005 -8.456 1.00 280.45 116 THR D CA 1
ATOM 1503 C C . THR D 4 6 ? -50.726 50.523 -8.660 1.00 293.64 116 THR D C 1
ATOM 1504 O O . THR D 4 6 ? -50.112 51.251 -7.858 1.00 291.11 116 THR D O 1
ATOM 1508 N N . ASP D 4 7 ? -51.410 50.976 -9.709 1.00 311.13 117 ASP D N 1
ATOM 1509 C CA . ASP D 4 7 ? -51.629 52.416 -10.010 1.00 326.59 117 ASP D CA 1
ATOM 1510 C C . ASP D 4 7 ? -52.989 52.836 -9.441 1.00 326.19 117 ASP D C 1
ATOM 1511 O O . ASP D 4 7 ? -53.254 54.048 -9.411 1.00 333.52 117 ASP D O 1
ATOM 1516 N N . SER D 4 8 ? -53.797 51.867 -8.993 1.00 320.22 118 SER D N 1
ATOM 1517 C CA . SER D 4 8 ? -54.977 52.080 -8.115 1.00 322.59 118 SER D CA 1
ATOM 1518 C C . SER D 4 8 ? -54.705 51.405 -6.779 1.00 321.92 118 SER D C 1
ATOM 1519 O O . SER D 4 8 ? -54.714 50.178 -6.697 1.00 320.49 118 SER D O 1
ATOM 1522 N N . PRO D 4 9 ? -54.489 52.174 -5.690 1.00 326.32 119 PRO D N 1
ATOM 1523 C CA . PRO D 4 9 ? -54.064 51.583 -4.425 1.00 326.84 119 PRO D CA 1
ATOM 1524 C C . PRO D 4 9 ? -55.196 50.790 -3.755 1.00 325.25 119 PRO D C 1
ATOM 1525 O O . PRO D 4 9 ? -54.986 50.354 -2.648 1.00 332.51 119 PRO D O 1
ATOM 1529 N N . ASN D 4 10 ? -56.343 50.636 -4.434 1.00 317.50 120 ASN D N 1
ATOM 1530 C CA . ASN D 4 10 ? -57.533 49.880 -3.952 1.00 313.21 120 ASN D CA 1
ATOM 1531 C C . ASN D 4 10 ? -57.400 48.392 -4.305 1.00 297.07 120 ASN D C 1
ATOM 1532 O O . ASN D 4 10 ? -58.153 47.592 -3.726 1.00 296.05 120 ASN D O 1
ATOM 1537 N N . PHE D 4 11 ? -56.488 48.033 -5.214 1.00 282.07 121 PHE D N 1
ATOM 1538 C CA . PHE D 4 11 ? -56.303 46.642 -5.701 1.00 273.40 121 PHE D CA 1
ATOM 1539 C C . PHE D 4 11 ? -54.813 46.326 -5.844 1.00 264.62 121 PHE D C 1
ATOM 1540 O O . PHE D 4 11 ? -54.024 47.241 -6.142 1.00 257.74 121 PHE D O 1
ATOM 1548 N N . LEU D 4 12 ? -54.454 45.057 -5.628 1.00 260.69 122 LEU D N 1
ATOM 1549 C CA . LEU D 4 12 ? -53.075 44.522 -5.782 1.00 259.66 122 LEU D CA 1
ATOM 1550 C C . LEU D 4 12 ? -53.116 43.166 -6.486 1.00 258.39 122 LEU D C 1
ATOM 1551 O O . LEU D 4 12 ? -54.189 42.540 -6.505 1.00 259.49 122 LEU D O 1
ATOM 1556 N N . CYS D 4 13 ? -51.969 42.723 -7.000 1.00 253.85 123 CYS D N 1
ATOM 1557 C CA . CYS D 4 13 ? -51.833 41.500 -7.832 1.00 250.32 123 CYS D CA 1
ATOM 1558 C C . CYS D 4 13 ? -50.464 40.852 -7.608 1.00 244.20 123 CYS D C 1
ATOM 1559 O O . CYS D 4 13 ? -49.646 41.439 -6.888 1.00 234.11 123 CYS D O 1
ATOM 1562 N N . SER D 4 14 ? -50.235 39.702 -8.247 1.00 243.16 124 SER D N 1
ATOM 1563 C CA . SER D 4 14 ? -49.039 38.834 -8.083 1.00 244.64 124 SER D CA 1
ATOM 1564 C C . SER D 4 14 ? -47.774 39.540 -8.580 1.00 248.58 124 SER D C 1
ATOM 1565 O O . SER D 4 14 ? -47.884 40.472 -9.404 1.00 247.73 124 SER D O 1
ATOM 1568 N N . VAL D 4 15 ? -46.617 39.069 -8.109 1.00 255.51 125 VAL D N 1
ATOM 1569 C CA . VAL D 4 15 ? -45.270 39.440 -8.631 1.00 261.67 125 VAL D CA 1
ATOM 1570 C C . VAL D 4 15 ? -44.997 38.581 -9.868 1.00 258.05 125 VAL D C 1
ATOM 1571 O O . VAL D 4 15 ? -44.377 37.507 -9.724 1.00 258.27 125 VAL D O 1
ATOM 1575 N N . LEU D 4 16 ? -45.462 39.039 -11.032 1.00 251.27 126 LEU D N 1
ATOM 1576 C CA . LEU D 4 16 ? -45.230 38.378 -12.343 1.00 244.19 126 LEU D CA 1
ATOM 1577 C C . LEU D 4 16 ? -43.780 38.616 -12.737 1.00 241.39 126 LEU D C 1
ATOM 1578 O O . LEU D 4 16 ? -43.368 39.762 -12.881 1.00 251.36 126 LEU D O 1
ATOM 1583 N N . PRO D 4 17 ? -42.954 37.561 -12.915 1.00 237.97 127 PRO D N 1
ATOM 1584 C CA . PRO D 4 17 ? -41.502 37.729 -12.915 1.00 248.07 127 PRO D CA 1
ATOM 1585 C C . PRO D 4 17 ? -40.996 38.598 -14.076 1.00 259.86 127 PRO D C 1
ATOM 1586 O O . PRO D 4 17 ? -41.756 38.878 -14.987 1.00 259.86 127 PRO D O 1
ATOM 1590 N N . SER D 4 18 ? -39.733 39.018 -13.985 1.00 274.00 128 SER D N 1
ATOM 1591 C CA . SER D 4 18 ? -39.044 39.918 -14.947 1.00 278.72 128 SER D CA 1
ATOM 1592 C C . SER D 4 18 ? -39.326 39.476 -16.388 1.00 273.26 128 SER D C 1
ATOM 1593 O O . SER D 4 18 ? -40.057 40.198 -17.089 1.00 266.87 128 SER D O 1
ATOM 1596 N N . HIS D 4 19 ? -38.788 38.317 -16.786 1.00 269.28 129 HIS D N 1
ATOM 1597 C CA . HIS D 4 19 ? -38.742 37.818 -18.188 1.00 262.11 129 HIS D CA 1
ATOM 1598 C C . HIS D 4 19 ? -39.089 36.323 -18.219 1.00 257.11 129 HIS D C 1
ATOM 1599 O O . HIS D 4 19 ? -38.525 35.558 -17.415 1.00 259.18 129 HIS D O 1
ATOM 1606 N N . TRP D 4 20 ? -40.001 35.944 -19.116 1.00 253.74 130 TRP D N 1
ATOM 1607 C CA . TRP D 4 20 ? -40.587 34.584 -19.231 1.00 251.00 130 TRP D CA 1
ATOM 1608 C C . TRP D 4 20 ? -40.749 34.242 -20.718 1.00 248.61 130 TRP D C 1
ATOM 1609 O O . TRP D 4 20 ? -40.564 35.159 -21.548 1.00 248.58 130 TRP D O 1
ATOM 1620 N N . ARG D 4 21 ? -41.084 32.981 -21.023 1.00 244.70 131 ARG D N 1
ATOM 1621 C CA . ARG D 4 21 ? -41.310 32.426 -22.390 1.00 235.72 131 ARG D CA 1
ATOM 1622 C C . ARG D 4 21 ? -42.739 32.731 -22.854 1.00 238.65 131 ARG D C 1
ATOM 1623 O O . ARG D 4 21 ? -43.645 32.848 -22.007 1.00 241.74 131 ARG D O 1
ATOM 1631 N N . CYS D 4 22 ? -42.916 32.875 -24.166 1.00 244.95 132 CYS D N 1
ATOM 1632 C CA . CYS D 4 22 ? -44.227 33.029 -24.838 1.00 247.73 132 CYS D CA 1
ATOM 1633 C C . CYS D 4 22 ? -45.069 31.795 -24.533 1.00 247.82 132 CYS D C 1
ATOM 1634 O O . CYS D 4 22 ? -44.647 30.689 -24.926 1.00 242.87 132 CYS D O 1
ATOM 1637 N N . ASN D 4 23 ? -46.184 31.992 -23.825 1.00 252.84 133 ASN D N 1
ATOM 1638 C CA . ASN D 4 23 ? -47.179 30.937 -23.502 1.00 258.14 133 ASN D CA 1
ATOM 1639 C C . ASN D 4 23 ? -46.502 29.856 -22.650 1.00 255.80 133 ASN D C 1
ATOM 1640 O O . ASN D 4 23 ? -46.069 28.827 -23.203 1.00 266.34 133 ASN D O 1
ATOM 1645 N N . LYS D 4 24 ? -46.390 30.103 -21.349 1.00 246.42 134 LYS D N 1
ATOM 1646 C CA . LYS D 4 24 ? -45.970 29.086 -20.363 1.00 242.63 134 LYS D CA 1
ATOM 1647 C C . LYS D 4 24 ? -46.968 29.093 -19.216 1.00 250.97 134 LYS D C 1
ATOM 1648 O O . LYS D 4 24 ? -47.527 30.164 -18.907 1.00 249.92 134 LYS D O 1
ATOM 1654 N N . THR D 4 25 ? -47.181 27.907 -18.659 1.00 263.35 135 THR D N 1
ATOM 1655 C CA . THR D 4 25 ? -47.639 27.680 -17.272 1.00 272.35 135 THR D CA 1
ATOM 1656 C C . THR D 4 25 ? -46.807 28.591 -16.359 1.00 270.12 135 THR D C 1
ATOM 1657 O O . THR D 4 25 ? -45.650 28.228 -16.102 1.00 266.61 135 THR D O 1
ATOM 1661 N N . LEU D 4 26 ? -47.362 29.742 -15.947 1.00 273.20 136 LEU D N 1
ATOM 1662 C CA . LEU D 4 26 ? -46.710 30.769 -15.080 1.00 280.74 136 LEU D CA 1
ATOM 1663 C C . LEU D 4 26 ? -46.054 30.093 -13.875 1.00 297.95 136 LEU D C 1
ATOM 1664 O O . LEU D 4 26 ? -46.589 29.115 -13.358 1.00 326.22 136 LEU D O 1
ATOM 1669 N N . PRO D 4 27 ? -44.893 30.585 -13.374 1.00 294.07 137 PRO D N 1
ATOM 1670 C CA . PRO D 4 27 ? -44.215 29.950 -12.240 1.00 284.46 137 PRO D CA 1
ATOM 1671 C C . PRO D 4 27 ? -44.984 30.168 -10.927 1.00 274.43 137 PRO D C 1
ATOM 1672 O O . PRO D 4 27 ? -44.890 29.317 -10.060 1.00 273.66 137 PRO D O 1
ATOM 1676 N N . VAL D 4 28 ? -45.725 31.280 -10.830 1.00 261.32 138 VAL D N 1
ATOM 1677 C CA . VAL D 4 28 ? -46.735 31.552 -9.760 1.00 254.21 138 VAL D CA 1
ATOM 1678 C C . VAL D 4 28 ? -48.019 32.081 -10.412 1.00 242.30 138 VAL D C 1
ATOM 1679 O O . VAL D 4 28 ? -47.962 33.174 -11.015 1.00 235.28 138 VAL D O 1
ATOM 1683 N N . ALA D 4 29 ? -49.131 31.346 -10.279 1.00 237.24 139 ALA D N 1
ATOM 1684 C CA . ALA D 4 29 ? -50.460 31.707 -10.829 1.00 234.24 139 ALA D CA 1
ATOM 1685 C C . ALA D 4 29 ? -50.777 33.152 -10.450 1.00 227.73 139 ALA D C 1
ATOM 1686 O O . ALA D 4 29 ? -50.103 33.685 -9.557 1.00 213.65 139 ALA D O 1
ATOM 1688 N N . PHE D 4 30 ? -51.792 33.740 -11.085 1.00 236.00 140 PHE D N 1
ATOM 1689 C CA . PHE D 4 30 ? -52.163 35.166 -10.915 1.00 248.89 140 PHE D CA 1
ATOM 1690 C C . PHE D 4 30 ? -53.298 35.307 -9.891 1.00 259.45 140 PHE D C 1
ATOM 1691 O O . PHE D 4 30 ? -54.425 34.838 -10.136 1.00 262.93 140 PHE D O 1
ATOM 1699 N N . LYS D 4 31 ? -52.983 35.942 -8.759 1.00 269.07 141 LYS D N 1
ATOM 1700 C CA . LYS D 4 31 ? -53.950 36.426 -7.738 1.00 278.76 141 LYS D CA 1
ATOM 1701 C C . LYS D 4 31 ? -54.176 37.928 -7.964 1.00 267.33 141 LYS D C 1
ATOM 1702 O O . LYS D 4 31 ? -53.193 38.637 -8.233 1.00 245.50 141 LYS D O 1
ATOM 1708 N N . VAL D 4 32 ? -55.421 38.391 -7.844 1.00 270.96 142 VAL D N 1
ATOM 1709 C CA . VAL D 4 32 ? -55.800 39.834 -7.902 1.00 275.76 142 VAL D CA 1
ATOM 1710 C C . VAL D 4 32 ? -56.722 40.142 -6.721 1.00 291.33 142 VAL D C 1
ATOM 1711 O O . VAL D 4 32 ? -57.830 39.570 -6.675 1.00 305.35 142 VAL D O 1
ATOM 1715 N N . VAL D 4 33 ? -56.294 41.055 -5.847 1.00 296.13 143 VAL D N 1
ATOM 1716 C CA . VAL D 4 33 ? -56.886 41.285 -4.496 1.00 294.11 143 VAL D CA 1
ATOM 1717 C C . VAL D 4 33 ? -57.827 42.494 -4.536 1.00 297.72 143 VAL D C 1
ATOM 1718 O O . VAL D 4 33 ? -57.458 43.503 -5.156 1.00 295.14 143 VAL D O 1
ATOM 1722 N N . ALA D 4 34 ? -58.992 42.375 -3.890 1.00 301.21 144 ALA D N 1
ATOM 1723 C CA . ALA D 4 34 ? -59.987 43.455 -3.695 1.00 306.19 144 ALA D CA 1
ATOM 1724 C C . ALA D 4 34 ? -59.947 43.904 -2.233 1.00 309.44 144 ALA D C 1
ATOM 1725 O O . ALA D 4 34 ? -60.439 43.149 -1.373 1.00 310.71 144 ALA D O 1
ATOM 1727 N N . LEU D 4 35 ? -59.367 45.079 -1.974 1.00 313.51 145 LEU D N 1
ATOM 1728 C CA . LEU D 4 35 ? -59.341 45.732 -0.638 1.00 319.43 145 LEU D CA 1
ATOM 1729 C C . LEU D 4 35 ? -60.702 46.388 -0.399 1.00 321.08 145 LEU D C 1
ATOM 1730 O O . LEU D 4 35 ? -61.302 46.124 0.654 1.00 325.96 145 LEU D O 1
ATOM 1735 N N . GLY D 4 36 ? -61.169 47.199 -1.353 1.00 320.31 146 GLY D N 1
ATOM 1736 C CA . GLY D 4 36 ? -62.571 47.654 -1.415 1.00 326.07 146 GLY D CA 1
ATOM 1737 C C . GLY D 4 36 ? -63.487 46.451 -1.537 1.00 331.58 146 GLY D C 1
ATOM 1738 O O . GLY D 4 36 ? -63.184 45.585 -2.383 1.00 328.49 146 GLY D O 1
ATOM 1739 N N . GLU D 4 37 ? -64.534 46.371 -0.703 1.00 340.19 147 GLU D N 1
ATOM 1740 C CA . GLU D 4 37 ? -65.456 45.204 -0.642 1.00 343.33 147 GLU D CA 1
ATOM 1741 C C . GLU D 4 37 ? -66.165 45.068 -2.000 1.00 346.95 147 GLU D C 1
ATOM 1742 O O . GLU D 4 37 ? -66.895 45.998 -2.398 1.00 359.89 147 GLU D O 1
ATOM 1748 N N . VAL D 4 38 ? -65.914 43.950 -2.690 1.00 339.51 148 VAL D N 1
ATOM 1749 C CA . VAL D 4 38 ? -66.408 43.635 -4.062 1.00 333.28 148 VAL D CA 1
ATOM 1750 C C . VAL D 4 38 ? -67.358 42.444 -3.977 1.00 333.32 148 VAL D C 1
ATOM 1751 O O . VAL D 4 38 ? -67.046 41.462 -3.306 1.00 335.68 148 VAL D O 1
ATOM 1755 N N . PRO D 4 39 ? -68.529 42.477 -4.659 1.00 334.13 149 PRO D N 1
ATOM 1756 C CA . PRO D 4 39 ? -69.454 41.344 -4.634 1.00 341.11 149 PRO D CA 1
ATOM 1757 C C . PRO D 4 39 ? -68.781 40.099 -5.233 1.00 346.24 149 PRO D C 1
ATOM 1758 O O . PRO D 4 39 ? -68.568 40.074 -6.436 1.00 342.94 149 PRO D O 1
ATOM 1762 N N . ASP D 4 40 ? -68.446 39.128 -4.373 1.00 357.35 150 ASP D N 1
ATOM 1763 C CA . ASP D 4 40 ? -67.735 37.867 -4.723 1.00 360.38 150 ASP D CA 1
ATOM 1764 C C . ASP D 4 40 ? -68.553 37.130 -5.791 1.00 364.71 150 ASP D C 1
ATOM 1765 O O . ASP D 4 40 ? -69.544 36.455 -5.435 1.00 371.91 150 ASP D O 1
ATOM 1770 N N . GLY D 4 41 ? -68.130 37.260 -7.051 1.00 358.87 151 GLY D N 1
ATOM 1771 C CA . GLY D 4 41 ? -68.900 36.864 -8.245 1.00 358.68 151 GLY D CA 1
ATOM 1772 C C . GLY D 4 41 ? -68.619 37.779 -9.427 1.00 351.27 151 GLY D C 1
ATOM 1773 O O . GLY D 4 41 ? -68.829 37.328 -10.570 1.00 360.13 151 GLY D O 1
ATOM 1774 N N . THR D 4 42 ? -68.179 39.020 -9.169 1.00 334.56 152 THR D N 1
ATOM 1775 C CA . THR D 4 42 ? -67.762 40.013 -10.199 1.00 322.99 152 THR D CA 1
ATOM 1776 C C . THR D 4 42 ? -66.613 39.423 -11.027 1.00 316.84 152 THR D C 1
ATOM 1777 O O . THR D 4 42 ? -65.801 38.650 -10.462 1.00 319.43 152 THR D O 1
ATOM 1781 N N . VAL D 4 43 ? -66.560 39.781 -12.314 1.00 310.55 153 VAL D N 1
ATOM 1782 C CA . VAL D 4 43 ? -65.574 39.264 -13.308 1.00 300.70 153 VAL D CA 1
ATOM 1783 C C . VAL D 4 43 ? -64.387 40.229 -13.362 1.00 289.45 153 VAL D C 1
ATOM 1784 O O . VAL D 4 43 ? -64.581 41.431 -13.096 1.00 282.71 153 VAL D O 1
ATOM 1788 N N . VAL D 4 44 ? -63.204 39.699 -13.675 1.00 284.14 154 VAL D N 1
ATOM 1789 C CA . VAL D 4 44 ? -61.945 40.478 -13.839 1.00 282.31 154 VAL D CA 1
ATOM 1790 C C . VAL D 4 44 ? -61.210 39.948 -15.071 1.00 282.45 154 VAL D C 1
ATOM 1791 O O . VAL D 4 44 ? -60.905 38.744 -15.102 1.00 280.85 154 VAL D O 1
ATOM 1795 N N . THR D 4 45 ? -60.961 40.819 -16.050 1.00 287.29 155 THR D N 1
ATOM 1796 C CA . THR D 4 45 ? -60.180 40.512 -17.277 1.00 292.38 155 THR D CA 1
ATOM 1797 C C . THR D 4 45 ? -58.948 41.416 -17.308 1.00 284.37 155 THR D C 1
ATOM 1798 O O . THR D 4 45 ? -58.999 42.502 -16.704 1.00 270.16 155 THR D O 1
ATOM 1802 N N . VAL D 4 46 ? -57.895 40.970 -17.994 1.00 290.15 156 VAL D N 1
ATOM 1803 C CA . VAL D 4 46 ? -56.624 41.726 -18.189 1.00 295.91 156 VAL D CA 1
ATOM 1804 C C . VAL D 4 46 ? -56.373 41.887 -19.696 1.00 312.25 156 VAL D C 1
ATOM 1805 O O . VAL D 4 46 ? -56.762 40.981 -20.462 1.00 329.94 156 VAL D O 1
ATOM 1809 N N . MET D 4 47 ? -55.746 43.002 -20.090 1.00 318.97 157 MET D N 1
ATOM 1810 C CA . MET D 4 47 ? -55.375 43.327 -21.498 1.00 323.31 157 MET D CA 1
ATOM 1811 C C . MET D 4 47 ? -53.932 43.855 -21.531 1.00 325.66 157 MET D C 1
ATOM 1812 O O . MET D 4 47 ? -53.666 44.901 -20.903 1.00 335.04 157 MET D O 1
ATOM 1817 N N . ALA D 4 48 ? -53.038 43.143 -22.226 1.00 321.48 158 ALA D N 1
ATOM 1818 C CA . ALA D 4 48 ? -51.585 43.429 -22.302 1.00 310.14 158 ALA D CA 1
ATOM 1819 C C . ALA D 4 48 ? -51.358 44.693 -23.139 1.00 306.07 158 ALA D C 1
ATOM 1820 O O . ALA D 4 48 ? -51.602 44.667 -24.370 1.00 302.48 158 ALA D O 1
ATOM 1822 N N . GLY D 4 49 ? -50.908 45.765 -22.483 1.00 300.53 159 GLY D N 1
ATOM 1823 C CA . GLY D 4 49 ? -50.689 47.079 -23.110 1.00 302.32 159 GLY D CA 1
ATOM 1824 C C . GLY D 4 49 ? -49.220 47.345 -23.379 1.00 301.01 159 GLY D C 1
ATOM 1825 O O . GLY D 4 49 ? -48.424 47.227 -22.419 1.00 302.48 159 GLY D O 1
ATOM 1826 N N . ASN D 4 50 ? -48.877 47.704 -24.626 1.00 297.64 160 ASN D N 1
ATOM 1827 C CA . ASN D 4 50 ? -47.486 47.997 -25.067 1.00 291.07 160 ASN D CA 1
ATOM 1828 C C . ASN D 4 50 ? -47.501 48.729 -26.411 1.00 295.25 160 ASN D C 1
ATOM 1829 O O . ASN D 4 50 ? -48.137 48.238 -27.343 1.00 291.06 160 ASN D O 1
ATOM 1834 N N . ASP D 4 51 ? -46.784 49.853 -26.487 1.00 304.35 161 ASP D 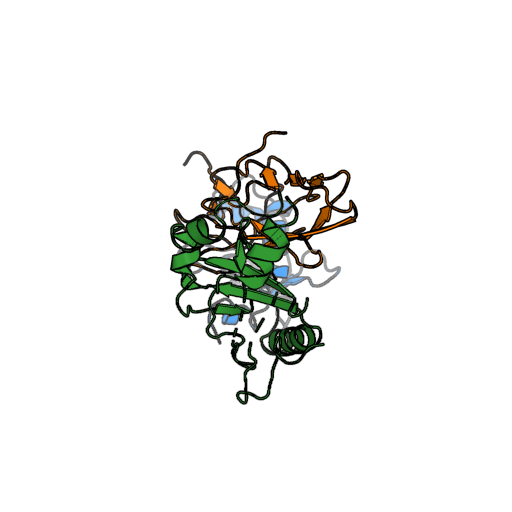N 1
ATOM 1835 C CA . ASP D 4 51 ? -46.625 50.696 -27.704 1.00 318.93 161 ASP D CA 1
ATOM 1836 C C . ASP D 4 51 ? -46.541 49.803 -28.951 1.00 324.21 161 ASP D C 1
ATOM 1837 O O . ASP D 4 51 ? -47.102 50.206 -29.990 1.00 338.14 161 ASP D O 1
ATOM 1842 N N . GLU D 4 52 ? -45.888 48.641 -28.841 1.00 315.69 162 GLU D N 1
ATOM 1843 C CA . GLU D 4 52 ? -45.807 47.603 -29.902 1.00 312.45 162 GLU D CA 1
ATOM 1844 C C . GLU D 4 52 ? -46.834 46.503 -29.638 1.00 307.68 162 GLU D C 1
ATOM 1845 O O . GLU D 4 52 ? -46.881 46.006 -28.493 1.00 293.25 162 GLU D O 1
ATOM 1851 N N . ASN D 4 53 ?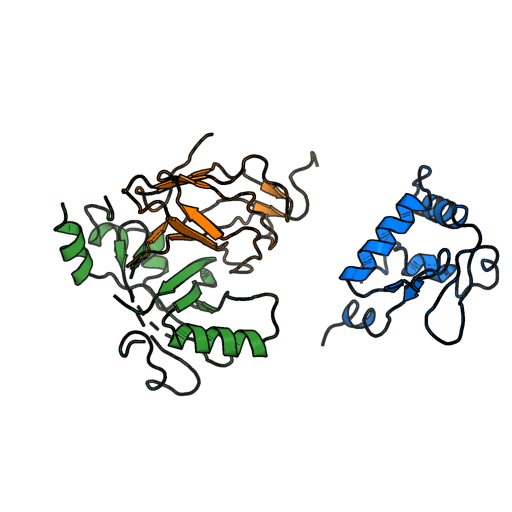 -47.568 46.114 -30.690 1.00 316.61 163 ASN D N 1
ATOM 1852 C CA . ASN D 4 53 ? -48.663 45.103 -30.687 1.00 315.80 163 ASN D CA 1
ATOM 1853 C C . ASN D 4 53 ? -49.495 45.323 -29.422 1.00 315.85 163 ASN D C 1
ATOM 1854 O O . ASN D 4 53 ? -49.339 44.589 -28.418 1.00 304.41 163 ASN D O 1
ATOM 1859 N N . TYR D 4 54 ? -50.368 46.318 -29.521 1.00 322.29 164 TYR D N 1
ATOM 1860 C CA . TYR D 4 54 ? -50.949 47.101 -28.403 1.00 321.55 164 TYR D CA 1
ATOM 1861 C C . TYR D 4 54 ? -51.964 46.248 -27.641 1.00 318.98 164 TYR D C 1
ATOM 1862 O O . TYR D 4 54 ? -52.344 46.628 -26.511 1.00 316.82 164 TYR D O 1
ATOM 1871 N N . SER D 4 55 ? -52.422 45.154 -28.256 1.00 316.02 165 SER D N 1
ATOM 1872 C CA . SER D 4 55 ? -53.252 44.111 -27.602 1.00 308.31 165 SER D CA 1
ATOM 1873 C C . SER D 4 55 ? -52.702 42.734 -27.978 1.00 297.25 165 SER D C 1
ATOM 1874 O O . SER D 4 55 ? -52.944 42.280 -29.106 1.00 300.43 165 SER D O 1
ATOM 1877 N N . ALA D 4 56 ? -51.917 42.149 -27.078 1.00 283.01 166 ALA D N 1
ATOM 1878 C CA . ALA D 4 56 ? -51.305 40.814 -27.233 1.00 277.44 166 ALA D CA 1
ATOM 1879 C C . ALA D 4 56 ? -52.373 39.751 -26.993 1.00 278.77 166 ALA D C 1
ATOM 1880 O O . ALA D 4 56 ? -53.398 40.068 -26.354 1.00 278.59 166 ALA D O 1
ATOM 1882 N N . GLU D 4 57 ? -52.127 38.544 -27.497 1.00 279.58 167 GLU D N 1
ATOM 1883 C CA . GLU D 4 57 ? -52.992 37.364 -27.272 1.00 281.13 167 GLU D CA 1
ATOM 1884 C C . GLU D 4 57 ? -52.703 36.838 -25.862 1.00 267.43 167 GLU D C 1
ATOM 1885 O O . GLU D 4 57 ? -51.515 36.731 -25.495 1.00 240.47 167 GLU D O 1
ATOM 1891 N N . LEU D 4 58 ? -53.761 36.545 -25.104 1.00 277.06 168 LEU D N 1
ATOM 1892 C CA . LEU D 4 58 ? -53.697 35.967 -23.737 1.00 285.50 168 LEU D CA 1
ATOM 1893 C C . LEU D 4 58 ? -54.679 34.796 -23.646 1.00 301.76 168 LEU D C 1
ATOM 1894 O O . LEU D 4 58 ? -55.604 34.740 -24.479 1.00 332.43 168 LEU D O 1
ATOM 1899 N N . ARG D 4 59 ? -54.485 33.907 -22.667 1.00 295.96 169 ARG D N 1
ATOM 1900 C CA . ARG D 4 59 ? -55.339 32.711 -22.445 1.00 294.70 169 ARG D CA 1
ATOM 1901 C C . ARG D 4 59 ? -55.720 32.643 -20.969 1.00 287.76 169 ARG D C 1
ATOM 1902 O O . ARG D 4 59 ? -54.886 33.027 -20.139 1.00 273.11 169 ARG D O 1
ATOM 1910 N N . ASN D 4 60 ? -56.946 32.195 -20.682 1.00 293.51 170 ASN D N 1
ATOM 1911 C CA . ASN D 4 60 ? -57.574 32.254 -19.336 1.00 298.32 170 ASN D CA 1
ATOM 1912 C C . ASN D 4 60 ? -57.387 33.672 -18.784 1.00 289.71 170 ASN D C 1
ATOM 1913 O O . ASN D 4 60 ? -56.912 33.818 -17.643 1.00 278.23 170 ASN D O 1
ATOM 1918 N N . ALA D 4 61 ? -57.739 34.673 -19.593 1.00 291.29 171 ALA D N 1
ATOM 1919 C CA . ALA D 4 61 ? -57.532 36.115 -19.327 1.00 290.89 171 ALA D CA 1
ATOM 1920 C C . ALA D 4 61 ? -58.650 36.665 -18.435 1.00 296.16 171 ALA D C 1
ATOM 1921 O O . ALA D 4 61 ? -58.424 37.701 -17.792 1.00 291.48 171 ALA D O 1
ATOM 1923 N N . SER D 4 62 ? -59.813 36.003 -18.415 1.00 310.30 172 SER D N 1
ATOM 1924 C CA . SER D 4 62 ? -60.989 36.347 -17.570 1.00 319.93 172 SER D CA 1
ATOM 1925 C C . SER D 4 62 ? -60.997 35.469 -16.313 1.00 312.82 172 SER D C 1
ATOM 1926 O O . SER D 4 62 ? -60.659 34.276 -16.426 1.00 318.48 172 SER D O 1
ATOM 1929 N N . ALA D 4 63 ? -61.351 36.046 -15.162 1.00 300.75 173 ALA D N 1
ATOM 1930 C CA . ALA D 4 63 ? -61.440 35.342 -13.862 1.00 294.42 173 ALA D CA 1
ATOM 1931 C C . ALA D 4 63 ? -62.619 35.896 -13.057 1.00 296.62 173 ALA D C 1
ATOM 1932 O O . ALA D 4 63 ? -63.099 37.001 -13.378 1.00 299.99 173 ALA D O 1
ATOM 1934 N N . VAL D 4 64 ? -63.047 35.140 -12.045 1.00 291.74 174 VAL D N 1
ATOM 1935 C CA . VAL D 4 64 ? -64.200 35.466 -11.158 1.00 283.56 174 VAL D CA 1
ATOM 1936 C C . VAL D 4 64 ? -63.649 35.898 -9.797 1.00 279.36 174 VAL D C 1
ATOM 1937 O O . VAL D 4 64 ? -62.814 35.156 -9.242 1.00 272.07 174 VAL D O 1
ATOM 1941 N N . MET D 4 65 ? -64.094 37.054 -9.299 1.00 281.75 175 MET D N 1
ATOM 1942 C CA . MET D 4 65 ? -63.850 37.511 -7.907 1.00 283.69 175 MET D CA 1
ATOM 1943 C C . MET D 4 65 ? -64.540 36.530 -6.954 1.00 290.39 175 MET D C 1
ATOM 1944 O O . MET D 4 65 ? -65.736 36.258 -7.163 1.00 292.59 175 MET D O 1
ATOM 1949 N N . LYS D 4 66 ? -63.805 36.018 -5.963 1.00 296.63 176 LYS D N 1
ATOM 1950 C CA . LYS D 4 66 ? -64.308 35.070 -4.933 1.00 308.10 176 LYS D CA 1
ATOM 1951 C C . LYS D 4 66 ? -63.534 35.318 -3.632 1.00 317.17 176 LYS D C 1
ATOM 1952 O O . LYS D 4 66 ? -62.287 35.317 -3.680 1.00 321.63 176 LYS D O 1
ATOM 1958 N N . ASN D 4 67 ? -64.250 35.540 -2.524 1.00 326.14 177 ASN D N 1
ATOM 1959 C CA . ASN D 4 67 ? -63.684 35.894 -1.191 1.00 321.59 177 ASN D CA 1
ATOM 1960 C C . ASN D 4 67 ? -62.767 37.123 -1.318 1.00 312.84 177 ASN D C 1
ATOM 1961 O O . ASN D 4 67 ? -61.704 37.125 -0.670 1.00 305.23 177 ASN D O 1
ATOM 1966 N N . GLN D 4 68 ? -63.155 38.111 -2.135 1.00 308.55 178 GLN D N 1
ATOM 1967 C CA . GLN D 4 68 ? -62.431 39.399 -2.338 1.00 306.12 178 GLN D CA 1
ATOM 1968 C C . GLN D 4 68 ? -61.046 39.159 -2.952 1.00 305.96 178 GLN D C 1
ATOM 1969 O O . GLN D 4 68 ? -60.182 40.044 -2.810 1.00 297.79 178 GLN D O 1
ATOM 1975 N N . VAL D 4 69 ? -60.844 38.018 -3.614 1.00 313.11 179 VAL D N 1
ATOM 1976 C CA . VAL D 4 69 ? -59.534 37.607 -4.202 1.00 313.77 179 VAL D CA 1
ATOM 1977 C C . VAL D 4 69 ? -59.817 36.854 -5.507 1.00 314.99 179 VAL D C 1
ATOM 1978 O O . VAL D 4 69 ? -60.106 35.644 -5.436 1.00 326.56 179 VAL D O 1
ATOM 1982 N N . ALA D 4 70 ? -59.757 37.553 -6.646 1.00 308.89 180 ALA D N 1
ATOM 1983 C CA . ALA D 4 70 ? -59.895 36.975 -8.003 1.00 305.98 180 ALA D CA 1
ATOM 1984 C C . ALA D 4 70 ? -58.579 36.286 -8.387 1.00 304.50 180 ALA D C 1
ATOM 1985 O O . ALA D 4 70 ? -57.526 36.956 -8.361 1.00 300.01 180 ALA D O 1
ATOM 1987 N N . ARG D 4 71 ? -58.635 34.990 -8.699 1.00 307.32 181 ARG D N 1
ATOM 1988 C CA . ARG D 4 71 ? -57.457 34.181 -9.103 1.00 309.74 181 ARG D CA 1
ATOM 1989 C C . ARG D 4 71 ? -57.715 33.629 -10.502 1.00 302.47 181 ARG D C 1
ATOM 1990 O O . ARG D 4 71 ? -58.885 33.331 -10.809 1.00 302.91 181 ARG D O 1
ATOM 1998 N N . PHE D 4 72 ? -56.658 33.534 -11.310 1.00 293.05 182 PHE D N 1
ATOM 1999 C CA . PHE D 4 72 ? -56.696 33.094 -12.727 1.00 286.03 182 PHE D CA 1
ATOM 2000 C C . PHE D 4 72 ? -56.129 31.674 -12.803 1.00 290.68 182 PHE D C 1
ATOM 2001 O O . PHE D 4 72 ? -54.909 31.512 -12.591 1.00 278.74 182 PHE D O 1
ATOM 2009 N N . ASN D 4 73 ? -57.003 30.691 -13.063 1.00 305.16 183 ASN D N 1
ATOM 2010 C CA . ASN D 4 73 ? -56.677 29.238 -13.086 1.00 317.82 183 ASN D CA 1
ATO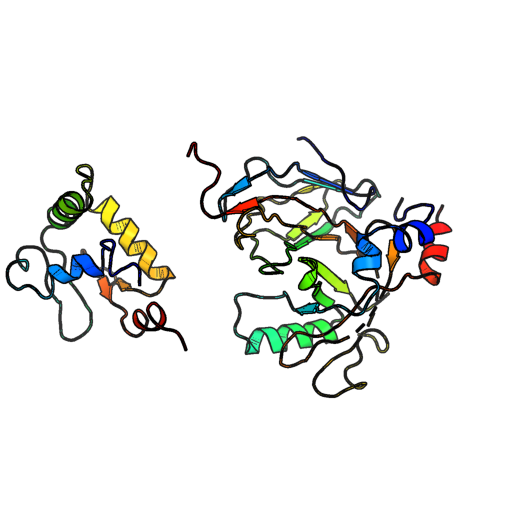M 2011 C C . ASN D 4 73 ? -55.236 29.106 -13.584 1.00 316.33 183 ASN D C 1
ATOM 2012 O O . ASN D 4 73 ? -54.380 28.629 -12.808 1.00 326.96 183 ASN D O 1
ATOM 2017 N N . ASP D 4 74 ? -54.984 29.573 -14.809 1.00 307.83 184 ASP D N 1
ATOM 2018 C CA . ASP D 4 74 ? -53.620 29.812 -15.349 1.00 296.50 184 ASP D CA 1
ATOM 2019 C C . ASP D 4 74 ? -53.700 30.802 -16.513 1.00 289.32 184 ASP D C 1
ATOM 2020 O O . ASP D 4 74 ? -54.049 30.378 -17.630 1.00 294.62 184 ASP D O 1
ATOM 2025 N N . LEU D 4 75 ? -53.382 32.069 -16.247 1.00 276.50 185 LEU D N 1
ATOM 2026 C CA . LEU D 4 75 ? -53.134 33.098 -17.288 1.00 264.57 185 LEU D CA 1
ATOM 2027 C C . LEU D 4 75 ? -51.877 32.697 -18.069 1.00 254.99 185 LEU D C 1
ATOM 2028 O O . LEU D 4 75 ? -50.967 32.102 -17.465 1.00 254.29 185 LEU D O 1
ATOM 2033 N N . ARG D 4 76 ? -51.846 32.977 -19.371 1.00 249.92 186 ARG D N 1
ATOM 2034 C CA . ARG D 4 76 ? -50.676 32.691 -20.241 1.00 249.18 186 ARG D CA 1
ATOM 2035 C C . ARG D 4 76 ? -50.513 33.842 -21.231 1.00 246.42 186 ARG D C 1
ATOM 2036 O O . ARG D 4 76 ? -51.524 34.278 -21.791 1.00 245.84 186 ARG D O 1
ATOM 2044 N N . PHE D 4 77 ? -49.278 34.314 -21.403 1.00 241.69 187 PHE D N 1
ATOM 2045 C CA . PHE D 4 77 ? -48.908 35.452 -22.281 1.00 236.84 187 PHE D CA 1
ATOM 2046 C C . PHE D 4 77 ? -48.375 34.909 -23.600 1.00 230.30 187 PHE D C 1
ATOM 2047 O O . PHE D 4 77 ? -47.328 34.245 -23.586 1.00 214.87 187 PHE D O 1
ATOM 2055 N N . VAL D 4 78 ? -49.093 35.168 -24.689 1.00 236.63 188 VAL D N 1
ATOM 2056 C CA . VAL D 4 78 ? -48.792 34.588 -26.025 1.00 250.25 188 VAL D CA 1
ATOM 2057 C C . VAL D 4 78 ? -48.159 35.692 -26.873 1.00 256.04 188 VAL D C 1
ATOM 2058 O O . VAL D 4 78 ? -46.990 35.534 -27.259 1.00 259.48 188 VAL D O 1
ATOM 2062 N N . GLY D 4 79 ? -48.900 36.775 -27.123 1.00 262.21 189 GLY D N 1
ATOM 2063 C CA . GLY D 4 79 ? -48.423 37.939 -27.895 1.00 266.16 189 GLY D CA 1
ATOM 2064 C C . GLY D 4 79 ? -47.193 38.542 -27.246 1.00 264.77 189 GLY D C 1
ATOM 2065 O O . GLY D 4 79 ? -47.306 39.005 -26.099 1.00 259.98 189 GLY D O 1
ATOM 2066 N N . ARG D 4 80 ? -46.055 38.517 -27.946 1.00 268.41 190 ARG D N 1
ATOM 2067 C CA . ARG D 4 80 ? -44.731 38.925 -27.409 1.00 268.85 190 ARG D CA 1
ATOM 2068 C C . ARG D 4 80 ? -44.692 40.448 -27.318 1.00 272.09 190 ARG D C 1
ATOM 2069 O O . ARG D 4 80 ? -45.323 41.082 -28.168 1.00 280.72 190 ARG D O 1
ATOM 2077 N N . SER D 4 81 ? -43.945 40.998 -26.357 1.00 268.23 191 SER D N 1
ATOM 2078 C CA . SER D 4 81 ? -43.779 42.458 -26.130 1.00 270.13 191 SER D CA 1
ATOM 2079 C C . SER D 4 81 ? -42.699 43.003 -27.064 1.00 265.78 191 SER D C 1
ATOM 2080 O O . SER D 4 81 ? -42.911 44.065 -27.667 1.00 269.22 191 SER D O 1
ATOM 2083 N N . GLY D 4 82 ? -41.570 42.300 -27.136 1.00 254.25 192 GLY D N 1
ATOM 2084 C CA . GLY D 4 82 ? -40.405 42.674 -27.950 1.00 251.04 192 GLY D CA 1
ATOM 2085 C C . GLY D 4 82 ? -39.161 42.769 -27.097 1.00 241.04 192 GLY D C 1
ATOM 2086 O O . GLY D 4 82 ? -39.223 42.449 -25.898 1.00 224.60 192 GLY D O 1
ATOM 2087 N N . ARG D 4 83 ? -38.071 43.211 -27.714 1.00 247.51 193 ARG D N 1
ATOM 2088 C CA . ARG D 4 83 ? -36.729 43.319 -27.097 1.00 252.16 193 ARG D CA 1
ATOM 2089 C C . ARG D 4 83 ? -36.746 44.463 -26.080 1.00 256.98 193 ARG D C 1
ATOM 2090 O O . ARG D 4 83 ? -37.231 45.555 -26.425 1.00 266.57 193 ARG D O 1
ATOM 2098 N N . GLY D 4 84 ? -36.247 44.205 -24.870 1.00 255.79 194 GLY D N 1
ATOM 2099 C CA . GLY D 4 84 ? -36.184 45.168 -23.752 1.00 258.42 194 GLY D CA 1
ATOM 2100 C C . GLY D 4 84 ? -37.554 45.648 -23.291 1.00 261.02 194 GLY D C 1
ATOM 2101 O O . GLY D 4 84 ? -37.621 46.263 -22.208 1.00 259.69 194 GLY D O 1
ATOM 2102 N N . LYS D 4 85 ? -38.612 45.377 -24.063 1.00 263.41 195 LYS D N 1
ATOM 2103 C CA . LYS D 4 85 ? -39.964 45.959 -23.861 1.00 267.96 195 LYS D CA 1
ATOM 2104 C C . LYS D 4 85 ? -40.833 45.001 -23.045 1.00 266.83 195 LYS D C 1
ATOM 2105 O O . LYS D 4 85 ? -40.760 43.780 -23.283 1.00 273.65 195 LYS D O 1
ATOM 2111 N N . SER D 4 86 ? -41.615 45.551 -22.116 1.00 262.20 196 SER D N 1
ATOM 2112 C CA . SER D 4 86 ? -42.525 44.808 -21.207 1.00 255.98 196 SER D CA 1
ATOM 2113 C C . SER D 4 86 ? -43.965 45.224 -21.512 1.00 254.70 196 SER D C 1
ATOM 2114 O O . SER D 4 86 ? -44.145 45.985 -22.472 1.00 255.89 196 SER D O 1
ATOM 2117 N N . PHE D 4 87 ? -44.935 44.736 -20.735 1.00 248.93 197 PHE D N 1
ATOM 2118 C CA . PHE D 4 87 ? -46.376 45.075 -20.869 1.00 249.59 197 PHE D CA 1
ATOM 2119 C C . PHE D 4 87 ? -46.797 45.982 -19.710 1.00 250.61 197 PHE D C 1
ATOM 2120 O O . PHE D 4 87 ? -46.439 45.701 -18.550 1.00 247.69 197 PHE D O 1
ATOM 2128 N N . THR D 4 88 ? -47.503 47.066 -20.033 1.00 261.50 198 THR D N 1
ATOM 2129 C CA . THR D 4 88 ? -48.332 47.850 -19.082 1.00 272.91 198 THR D CA 1
ATOM 2130 C C . THR D 4 88 ? -49.747 47.268 -19.146 1.00 274.59 198 THR D C 1
ATOM 2131 O O . THR D 4 88 ? -50.644 47.933 -19.701 1.00 279.21 198 THR D O 1
ATOM 2135 N N . LEU D 4 89 ? -49.920 46.050 -18.629 1.00 272.56 199 LEU D N 1
ATOM 2136 C CA . LEU D 4 89 ? -51.197 45.293 -18.721 1.00 273.66 199 LEU D CA 1
ATOM 2137 C C . LEU D 4 89 ? -52.279 46.016 -17.908 1.00 270.31 199 LEU D C 1
ATOM 2138 O O . LEU D 4 89 ? -52.004 46.429 -16.764 1.00 252.45 199 LEU D O 1
ATOM 2143 N N . THR D 4 90 ? -53.453 46.189 -18.520 1.00 280.29 200 THR D N 1
ATOM 2144 C CA . THR D 4 90 ? -54.672 46.795 -17.920 1.00 292.58 200 THR D CA 1
ATOM 2145 C C . THR D 4 90 ? -55.438 45.706 -17.172 1.00 287.02 200 THR D C 1
ATOM 2146 O O . THR D 4 90 ? -55.324 44.538 -17.580 1.00 281.99 200 THR D O 1
ATOM 2150 N N . ILE D 4 91 ? -56.186 46.093 -16.135 1.00 284.31 201 ILE D N 1
ATOM 2151 C CA . ILE D 4 91 ? -56.915 45.164 -15.224 1.00 278.90 201 ILE D CA 1
ATOM 2152 C C . ILE D 4 91 ? -58.322 45.722 -14.974 1.00 273.36 201 ILE D C 1
ATOM 2153 O O . ILE D 4 91 ? -58.455 46.712 -14.243 1.00 259.15 201 ILE D O 1
ATOM 2158 N N . THR D 4 92 ? -59.331 45.080 -15.563 1.00 276.95 202 THR D N 1
ATOM 2159 C CA . THR D 4 92 ? -60.756 45.493 -15.504 1.00 288.21 202 THR D CA 1
ATOM 2160 C C . THR D 4 92 ? -61.483 44.704 -14.414 1.00 287.24 202 THR D C 1
ATOM 2161 O O . THR D 4 92 ? -61.212 43.495 -14.278 1.00 283.99 202 THR D O 1
ATOM 2165 N N . VAL D 4 93 ? -62.378 45.380 -13.691 1.00 288.88 203 VAL D N 1
ATOM 2166 C CA . VAL D 4 93 ? -63.344 44.773 -12.732 1.00 289.70 203 VAL D CA 1
ATOM 2167 C C . VAL D 4 93 ? -64.756 45.138 -13.197 1.00 302.15 203 VAL D C 1
ATOM 2168 O O . VAL D 4 93 ? -65.112 46.328 -13.099 1.00 299.94 203 VAL D O 1
ATOM 2172 N N . PHE D 4 94 ? -65.514 44.148 -13.682 1.00 318.26 204 PHE D N 1
ATOM 2173 C CA . PHE D 4 94 ? -66.872 44.309 -14.270 1.00 335.65 204 PHE D CA 1
ATOM 2174 C C . PHE D 4 94 ? -67.890 44.588 -13.158 1.00 345.34 204 PHE D C 1
ATOM 2175 O O . PHE D 4 94 ? -68.343 43.631 -12.489 1.00 351.05 204 PHE D O 1
ATOM 2183 N N . THR D 4 95 ? -68.227 45.871 -12.982 1.00 351.15 205 THR D N 1
ATOM 2184 C CA . THR D 4 95 ? -69.200 46.397 -11.984 1.00 354.47 205 THR D CA 1
ATOM 2185 C C . THR D 4 95 ? -69.945 47.589 -12.620 1.00 363.52 205 THR D C 1
ATOM 2186 O O . THR D 4 95 ? -69.858 47.722 -13.858 1.00 365.76 205 THR D O 1
ATOM 2190 N N . ASN D 4 96 ? -70.661 48.400 -11.826 1.00 367.08 206 ASN D N 1
ATOM 2191 C CA . ASN D 4 96 ? -71.418 49.600 -12.288 1.00 369.90 206 ASN D CA 1
ATOM 2192 C C . ASN D 4 96 ? -71.070 50.811 -11.421 1.00 364.28 206 ASN D C 1
ATOM 2193 O O . ASN D 4 96 ? -71.709 51.029 -10.394 1.00 368.55 206 ASN D O 1
ATOM 2198 N N . PRO D 4 97 ? -70.074 51.655 -11.787 1.00 353.48 207 PRO D N 1
ATOM 2199 C CA . PRO D 4 97 ? -69.246 51.458 -12.975 1.00 348.43 207 PRO D CA 1
ATOM 2200 C C . PRO D 4 97 ? -68.031 50.563 -12.737 1.00 341.28 207 PRO D C 1
ATOM 2201 O O . PRO D 4 97 ? -67.569 50.409 -11.605 1.00 334.56 207 PRO D O 1
ATOM 2205 N N . PRO D 4 98 ? -67.475 49.950 -13.807 1.00 337.90 208 PRO D N 1
ATOM 2206 C CA . PRO D 4 98 ? -66.212 49.220 -13.717 1.00 328.37 208 PRO D CA 1
ATOM 2207 C C . PRO D 4 98 ? -65.039 50.154 -13.391 1.00 320.35 208 PRO D C 1
ATOM 2208 O O . PRO D 4 98 ? -65.145 51.351 -13.604 1.00 315.44 208 PRO D O 1
ATOM 2212 N N . GLN D 4 99 ? -63.955 49.577 -12.871 1.00 312.84 209 GLN D N 1
ATOM 2213 C CA . GLN D 4 99 ? -62.731 50.305 -12.447 1.00 310.49 209 GLN D CA 1
ATOM 2214 C C . GLN D 4 99 ? -61.497 49.564 -12.970 1.00 299.53 209 GLN D C 1
ATOM 2215 O O . GLN D 4 99 ? -61.577 48.322 -13.126 1.00 293.00 209 GLN D O 1
ATOM 2221 N N . VAL D 4 100 ? -60.402 50.300 -13.195 1.00 292.53 210 VAL D N 1
ATOM 2222 C CA . VAL D 4 100 ? -59.124 49.750 -13.734 1.00 286.30 210 VAL D CA 1
ATOM 2223 C C . VAL D 4 100 ? -57.922 50.319 -12.967 1.00 279.92 210 VAL D C 1
ATOM 2224 O O . VAL D 4 100 ? -57.960 51.501 -12.565 1.00 275.65 210 VAL D O 1
ATOM 2228 N N . ALA D 4 101 ? -56.905 49.468 -12.792 1.00 275.36 211 ALA D N 1
ATOM 2229 C CA . ALA D 4 101 ? -55.548 49.792 -12.302 1.00 275.70 211 ALA D CA 1
ATOM 2230 C C . ALA D 4 101 ? -54.528 49.414 -13.374 1.00 271.87 211 ALA D C 1
ATOM 2231 O O . ALA D 4 101 ? -54.319 48.219 -13.606 1.00 262.03 211 ALA D O 1
ATOM 2233 N N . THR D 4 102 ? -53.889 50.406 -13.979 1.00 277.38 212 THR D N 1
ATOM 2234 C CA . THR D 4 102 ? -52.744 50.204 -14.900 1.00 281.01 212 THR D CA 1
ATOM 2235 C C . THR D 4 102 ? -51.592 49.580 -14.110 1.00 273.86 212 THR D C 1
ATOM 2236 O O . THR D 4 102 ? -51.604 49.691 -12.876 1.00 276.91 212 THR D O 1
ATOM 2240 N N . TYR D 4 103 ? -50.665 48.911 -14.796 1.00 268.18 213 TYR D N 1
ATOM 2241 C CA . TYR D 4 103 ? -49.511 48.208 -14.178 1.00 269.51 213 TYR D CA 1
ATOM 2242 C C . TYR D 4 103 ? -48.356 48.163 -15.179 1.00 269.41 213 TYR D C 1
ATOM 2243 O O . TYR D 4 103 ? -48.248 47.197 -15.963 1.00 262.59 213 TYR D O 1
ATOM 2252 N N . HIS D 4 104 ? -47.510 49.191 -15.116 1.00 279.08 214 HIS D N 1
ATOM 2253 C CA . HIS D 4 104 ? -46.316 49.401 -15.975 1.00 291.03 214 HIS D CA 1
ATOM 2254 C C . HIS D 4 104 ? -45.276 48.303 -15.700 1.00 283.67 214 HIS D C 1
ATOM 2255 O O . HIS D 4 104 ? -45.289 47.745 -14.587 1.00 273.81 214 HIS D O 1
ATOM 2262 N N . ARG D 4 105 ? -44.433 47.999 -16.695 1.00 286.87 215 ARG D N 1
ATOM 2263 C CA . ARG D 4 105 ? -43.217 47.135 -16.602 1.00 287.48 215 ARG D CA 1
ATOM 2264 C C . ARG D 4 105 ? -43.558 45.765 -15.995 1.00 281.68 215 ARG D C 1
ATOM 2265 O O . ARG D 4 105 ? -42.702 45.218 -15.274 1.00 269.90 215 ARG D O 1
ATOM 2273 N N . ALA D 4 106 ? -44.745 45.223 -16.292 1.00 287.13 216 ALA D N 1
ATOM 2274 C CA . ALA D 4 106 ? -45.277 43.970 -15.699 1.00 287.80 216 ALA D CA 1
ATOM 2275 C C . ALA D 4 106 ? -44.313 42.801 -15.952 1.00 282.44 216 ALA D C 1
ATOM 2276 O O . ALA D 4 106 ? -43.758 42.265 -14.968 1.00 287.30 216 ALA D O 1
ATOM 2278 N N . ILE D 4 107 ? -44.116 42.418 -17.216 1.00 272.69 217 ILE D N 1
ATOM 2279 C CA . ILE D 4 107 ? -43.321 41.212 -17.604 1.00 262.86 217 ILE D CA 1
ATOM 2280 C C . ILE D 4 107 ? -42.872 41.328 -19.062 1.00 255.82 217 ILE D C 1
ATOM 2281 O O . ILE D 4 107 ? -43.654 41.833 -19.885 1.00 248.74 217 ILE D O 1
ATOM 2286 N N . LYS D 4 108 ? -41.655 40.854 -19.346 1.00 250.83 218 LYS D N 1
ATOM 2287 C CA . LYS D 4 108 ? -41.045 40.793 -20.699 1.00 247.30 218 LYS D CA 1
ATOM 2288 C C . LYS D 4 108 ? -41.380 39.437 -21.324 1.00 243.07 218 LYS D C 1
ATOM 2289 O O . LYS D 4 108 ? -40.982 38.404 -20.764 1.00 233.62 218 LYS D O 1
ATOM 2295 N N . VAL D 4 109 ? -42.105 39.453 -22.441 1.00 248.78 219 VAL D N 1
ATOM 2296 C CA . VAL D 4 109 ? -42.628 38.239 -23.127 1.00 249.88 219 VAL D CA 1
ATOM 2297 C C . VAL D 4 109 ? -41.808 38.008 -24.395 1.00 241.65 219 VAL D C 1
ATOM 2298 O O . VAL D 4 109 ? -42.073 38.691 -25.389 1.00 239.96 219 VAL D O 1
ATOM 2302 N N . THR D 4 110 ? -40.865 37.069 -24.358 1.00 233.73 220 THR D N 1
ATOM 2303 C CA . THR D 4 110 ? -40.022 36.686 -25.522 1.00 235.98 220 THR D CA 1
ATOM 2304 C C . THR D 4 110 ? -40.304 35.217 -25.835 1.00 228.82 220 THR D C 1
ATOM 2305 O O . THR D 4 110 ? -41.192 34.664 -25.183 1.00 238.12 220 THR D O 1
ATOM 2309 N N . VAL D 4 111 ? -39.612 34.615 -26.800 1.00 220.91 221 VAL D N 1
ATOM 2310 C CA . VAL D 4 111 ? -39.877 33.200 -27.192 1.00 222.75 221 VAL D CA 1
ATOM 2311 C C . VAL D 4 111 ? -39.136 32.272 -26.228 1.00 230.13 221 VAL D C 1
ATOM 2312 O O . VAL D 4 111 ? -39.724 31.274 -25.819 1.00 244.80 221 VAL D O 1
ATOM 2316 N N . ASP D 4 112 ? -37.864 32.555 -25.957 1.00 230.15 222 ASP D N 1
ATOM 2317 C CA . ASP D 4 112 ? -37.066 31.879 -24.898 1.00 235.75 222 ASP D CA 1
ATOM 2318 C C . ASP D 4 112 ? -37.321 32.595 -23.571 1.00 242.81 222 ASP D C 1
ATOM 2319 O O . ASP D 4 112 ? -37.190 33.826 -23.560 1.00 249.35 222 ASP D O 1
ATOM 2324 N N . GLY D 4 113 ? -37.677 31.860 -22.513 1.00 242.18 223 GLY D N 1
ATOM 2325 C CA . GLY D 4 113 ? -37.450 32.301 -21.126 1.00 236.94 223 GLY D CA 1
ATOM 2326 C C . GLY D 4 113 ? -35.945 32.360 -20.903 1.00 236.49 223 GLY D C 1
ATOM 2327 O O . GLY D 4 113 ? -35.195 31.668 -21.592 1.00 240.07 223 GLY D O 1
ATOM 2328 N N . PRO D 4 114 ? -35.457 33.196 -19.969 1.00 240.52 224 PRO D N 1
ATOM 2329 C CA . PRO D 4 114 ? -34.027 33.486 -19.896 1.00 249.68 224 PRO D CA 1
ATOM 2330 C C . PRO D 4 114 ? -33.175 32.249 -19.567 1.00 250.09 224 PRO D C 1
ATOM 2331 O O . PRO D 4 114 ? -32.928 31.980 -18.420 1.00 259.78 224 PRO D O 1
ATOM 2335 N N . ARG D 4 115 ? -32.745 31.524 -20.594 1.00 249.55 225 ARG D N 1
ATOM 2336 C CA . ARG D 4 115 ? -31.693 30.484 -20.471 1.00 254.39 225 ARG D CA 1
ATOM 2337 C C . ARG D 4 115 ? -30.339 31.142 -20.194 1.00 255.78 225 ARG D C 1
ATOM 2338 O O . ARG D 4 115 ? -30.071 32.190 -20.802 1.00 256.88 225 ARG D O 1
ATOM 2346 N N . GLU D 4 116 ? -29.498 30.531 -19.357 1.00 263.56 226 GLU D N 1
ATOM 2347 C CA . GLU D 4 116 ? -28.045 30.855 -19.283 1.00 277.56 226 GLU D CA 1
ATOM 2348 C C . GLU D 4 116 ? -27.515 30.971 -20.710 1.00 280.07 226 GLU D C 1
ATOM 2349 O O . GLU D 4 116 ? -27.475 29.972 -21.417 1.00 280.93 226 GLU D O 1
ATOM 2355 N N . PRO D 4 117 ? -27.115 32.177 -21.183 1.00 287.99 227 PRO D N 1
ATOM 2356 C CA . PRO D 4 117 ? -26.875 32.408 -22.611 1.00 288.34 227 PRO D CA 1
ATOM 2357 C C . PRO D 4 117 ? -25.693 31.621 -23.205 1.00 289.35 227 PRO D C 1
ATOM 2358 O O . PRO D 4 117 ? -24.938 30.954 -22.501 1.00 290.96 227 PRO D O 1
ATOM 2362 N N . PRO E 5 16 ? -61.127 52.586 -0.119 1.00 339.10 2 PRO G N 1
ATOM 2363 C CA . PRO E 5 16 ? -61.504 53.841 -0.809 1.00 341.75 2 PRO G CA 1
ATOM 2364 C C . PRO E 5 16 ? -61.526 53.685 -2.340 1.00 344.86 2 PRO G C 1
ATOM 2365 O O . PRO E 5 16 ? -60.502 53.374 -2.919 1.00 350.80 2 PRO G O 1
ATOM 2369 N N . ARG E 5 17 ? -62.685 53.915 -2.958 1.00 348.09 3 ARG G N 1
ATOM 2370 C CA . ARG E 5 17 ? -62.881 53.750 -4.423 1.00 349.97 3 ARG G CA 1
ATOM 2371 C C . ARG E 5 17 ? -62.014 54.761 -5.188 1.00 354.06 3 ARG G C 1
ATOM 2372 O O . ARG E 5 17 ? -61.629 54.455 -6.332 1.00 355.71 3 ARG G O 1
ATOM 2380 N N . VAL E 5 18 ? -61.693 55.906 -4.576 1.00 356.71 4 VAL G N 1
ATOM 2381 C CA . VAL E 5 18 ? -60.957 57.029 -5.237 1.00 356.54 4 VAL G CA 1
ATOM 2382 C C . VAL E 5 18 ? -59.887 57.582 -4.293 1.00 357.54 4 VAL G C 1
ATOM 2383 O O . VAL E 5 18 ? -59.964 57.298 -3.081 1.00 362.20 4 VAL G O 1
ATOM 2387 N N . VAL E 5 19 ? -58.951 58.366 -4.840 1.00 355.52 5 VAL G N 1
ATOM 2388 C CA . VAL E 5 19 ? -57.860 59.047 -4.079 1.00 356.16 5 VAL G CA 1
ATOM 2389 C C . VAL E 5 19 ? -58.390 60.375 -3.540 1.00 365.57 5 VAL G C 1
ATOM 2390 O O . VAL E 5 19 ? -59.280 60.981 -4.134 1.00 367.24 5 VAL G O 1
ATOM 2394 N N . PRO E 5 20 ? -57.866 60.867 -2.393 1.00 373.75 6 PRO G N 1
ATOM 2395 C CA . PRO E 5 20 ? -58.334 62.124 -1.805 1.00 379.81 6 PRO G CA 1
ATOM 2396 C C . PRO E 5 20 ? -58.209 63.322 -2.761 1.00 387.51 6 PRO G C 1
ATOM 2397 O O . PRO E 5 20 ? -59.193 64.002 -2.964 1.00 389.80 6 PRO G O 1
ATOM 2401 N N . ASP E 5 21 ? -57.018 63.538 -3.326 1.00 394.20 7 ASP G N 1
ATOM 2402 C CA . ASP E 5 21 ? -56.736 64.645 -4.279 1.00 397.98 7 ASP G CA 1
ATOM 2403 C C . ASP E 5 21 ? -56.997 64.124 -5.695 1.00 389.46 7 ASP G C 1
ATOM 2404 O O . ASP E 5 21 ? -56.032 63.930 -6.452 1.00 387.29 7 ASP G O 1
ATOM 2409 N N . GLN E 5 22 ? -58.269 63.887 -6.018 1.00 382.27 8 GLN G N 1
ATOM 2410 C CA . GLN E 5 22 ? -58.707 63.279 -7.301 1.00 376.29 8 GLN G CA 1
ATOM 2411 C C . GLN E 5 22 ? -58.323 64.209 -8.453 1.00 374.24 8 GLN G C 1
ATOM 2412 O O . GLN E 5 22 ? -57.831 63.702 -9.480 1.00 374.29 8 GLN G O 1
ATOM 2418 N N . ARG E 5 23 ? -58.550 65.513 -8.281 1.00 372.91 9 ARG G N 1
ATOM 2419 C CA . ARG E 5 23 ? -58.268 66.542 -9.314 1.00 375.32 9 ARG G CA 1
ATOM 2420 C C . ARG E 5 23 ? -56.755 66.649 -9.525 1.00 371.04 9 ARG G C 1
ATOM 2421 O O . ARG E 5 23 ? -56.325 66.733 -10.694 1.00 368.08 9 ARG G O 1
ATOM 2429 N N . SER E 5 24 ? -55.991 66.658 -8.430 1.00 368.47 10 SER G N 1
ATOM 2430 C CA . SER E 5 24 ? -54.514 66.813 -8.431 1.00 368.88 10 SER G CA 1
ATOM 2431 C C . SER E 5 24 ? -53.876 65.673 -9.229 1.00 371.17 10 SER G C 1
ATOM 2432 O O . SER E 5 24 ? -53.122 65.977 -10.156 1.00 371.91 10 SER G O 1
ATOM 2435 N N . LYS E 5 25 ? -54.187 64.416 -8.898 1.00 376.69 11 LYS G N 1
ATOM 2436 C CA . LYS E 5 25 ? -53.566 63.225 -9.543 1.00 378.66 11 LYS G CA 1
ATOM 2437 C C . LYS E 5 25 ? -53.732 63.310 -11.065 1.00 383.83 11 LYS G C 1
ATOM 2438 O O . LYS E 5 25 ? -52.761 62.992 -11.769 1.00 389.98 11 LYS G O 1
ATOM 2444 N N . PHE E 5 26 ? -54.909 63.715 -11.556 1.00 383.62 12 PHE G N 1
ATOM 2445 C CA . PHE E 5 26 ? -55.207 63.817 -13.010 1.00 378.42 12 PHE G CA 1
ATOM 2446 C C . PHE E 5 26 ? -54.335 64.908 -13.644 1.00 379.94 12 PHE G C 1
ATOM 2447 O O . PHE E 5 26 ? -53.922 64.757 -14.807 1.00 373.27 12 PHE G O 1
ATOM 2455 N N . GLU E 5 27 ? -54.073 65.982 -12.898 1.00 385.00 13 GLU G N 1
ATOM 2456 C CA . GLU E 5 27 ? -53.337 67.176 -13.388 1.00 390.91 13 GLU G CA 1
ATOM 2457 C C . GLU E 5 27 ? -51.879 67.138 -12.912 1.00 393.91 13 GLU G C 1
ATOM 2458 O O . GLU E 5 27 ? -51.236 68.203 -12.913 1.00 399.14 13 GLU G O 1
ATOM 2464 N N . ASN E 5 28 ? -51.361 65.965 -12.537 1.00 394.81 14 ASN G N 1
ATOM 2465 C CA . ASN E 5 28 ? -49.967 65.818 -12.031 1.00 397.24 14 ASN G CA 1
ATOM 2466 C C . ASN E 5 28 ? -49.334 64.515 -12.534 1.00 392.54 14 ASN G C 1
ATOM 2467 O O . ASN E 5 28 ? -48.101 64.508 -12.715 1.00 393.91 14 ASN G O 1
ATOM 2472 N N . GLU E 5 29 ? -50.126 63.452 -12.716 1.00 389.06 15 GLU G N 1
ATOM 2473 C CA . GLU E 5 29 ? -49.630 62.110 -13.122 1.00 386.42 15 GLU G CA 1
ATOM 2474 C C . GLU E 5 29 ? -49.342 62.115 -14.626 1.00 379.99 15 GLU G C 1
ATOM 2475 O O . GLU E 5 29 ? -50.271 62.421 -15.414 1.00 376.46 15 GLU G O 1
ATOM 2481 N N . GLU E 5 30 ? -48.100 61.778 -14.992 1.00 375.58 16 GLU G N 1
ATOM 2482 C CA . GLU E 5 30 ? -47.644 61.589 -16.394 1.00 374.37 16 GLU G CA 1
ATOM 2483 C C . GLU E 5 30 ? -48.631 60.659 -17.103 1.00 372.00 16 GLU G C 1
ATOM 2484 O O . GLU E 5 30 ? -48.939 60.916 -18.281 1.00 374.11 16 GLU G O 1
ATOM 2490 N N . PHE E 5 31 ? -49.097 59.626 -16.395 1.00 369.92 17 PHE G N 1
ATOM 2491 C CA . PHE E 5 31 ? -50.023 58.588 -16.912 1.00 369.17 17 PHE G CA 1
ATOM 2492 C C . PHE E 5 31 ? -51.290 59.241 -17.489 1.00 375.17 17 PHE G C 1
ATOM 2493 O O . PHE E 5 31 ? -51.702 58.840 -18.606 1.00 383.71 17 PHE G O 1
ATOM 2501 N N . PHE E 5 32 ? -51.902 60.184 -16.759 1.00 375.39 18 PHE G N 1
ATOM 2502 C CA . PHE E 5 32 ? -53.194 60.827 -17.129 1.00 3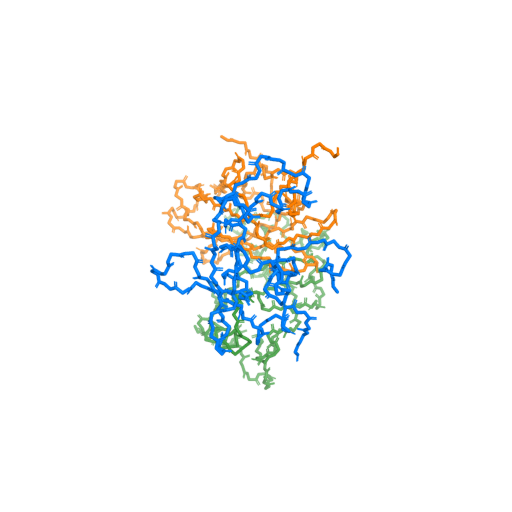74.88 18 PHE G CA 1
ATOM 2503 C C . PHE E 5 32 ? -52.973 61.888 -18.215 1.00 376.78 18 PHE G C 1
ATOM 2504 O O . PHE E 5 32 ? -53.649 61.817 -19.267 1.00 381.91 18 PHE G O 1
ATOM 2512 N N . ARG E 5 33 ? -52.061 62.834 -17.980 1.00 375.34 19 ARG G N 1
ATOM 2513 C CA . ARG E 5 33 ? -51.764 63.943 -18.930 1.00 376.15 19 ARG G CA 1
ATOM 2514 C C . ARG E 5 33 ? -51.300 63.376 -20.276 1.00 375.38 19 ARG G C 1
ATOM 2515 O O . ARG E 5 33 ? -51.579 64.017 -21.307 1.00 372.48 19 ARG G O 1
ATOM 2523 N N . LYS E 5 34 ? -50.631 62.218 -20.272 1.00 377.56 20 LYS G N 1
ATOM 2524 C CA . LYS E 5 34 ? -50.188 61.523 -21.512 1.00 381.00 20 LYS G CA 1
ATOM 2525 C C . LYS E 5 34 ? -51.417 61.029 -22.291 1.00 383.96 20 LYS G C 1
ATOM 2526 O O . LYS E 5 34 ? -51.252 60.654 -23.473 1.00 382.32 20 LYS G O 1
ATOM 2532 N N . LEU E 5 35 ? -52.600 61.044 -21.663 1.00 389.72 21 LEU G N 1
ATOM 2533 C CA . LEU E 5 35 ? -53.876 60.578 -22.269 1.00 393.18 21 LEU G CA 1
ATOM 2534 C C . LEU E 5 35 ? -54.943 61.679 -22.232 1.00 401.01 21 LEU G C 1
ATOM 2535 O O . LEU E 5 35 ? -56.099 61.382 -22.610 1.00 402.60 21 LEU G O 1
ATOM 2540 N N . SER E 5 36 ? -54.576 62.896 -21.814 1.00 405.66 22 SER G N 1
ATOM 2541 C CA . SER E 5 36 ? -55.473 64.080 -21.774 1.00 408.61 22 SER G CA 1
ATOM 2542 C C . SER E 5 36 ? -55.674 64.616 -23.199 1.00 414.76 22 SER G C 1
ATOM 2543 O O . SER E 5 36 ? -56.804 65.043 -23.512 1.00 423.13 22 SER G O 1
ATOM 2546 N N . ARG E 5 37 ? -54.632 64.549 -24.038 1.00 411.75 23 ARG G N 1
ATOM 2547 C CA . ARG E 5 37 ? -54.655 64.996 -25.460 1.00 407.88 23 ARG G CA 1
ATOM 2548 C C . ARG E 5 37 ? -55.333 63.915 -26.314 1.00 403.95 23 ARG G C 1
ATOM 2549 O O . ARG E 5 37 ? -55.301 62.732 -25.908 1.00 402.66 23 ARG G O 1
ATOM 2557 N N . GLU E 5 38 ? -55.921 64.305 -27.452 1.00 401.17 24 GLU G N 1
ATOM 2558 C CA . GLU E 5 38 ? -56.498 63.367 -28.454 1.00 395.27 24 GLU G CA 1
ATOM 2559 C C . GLU E 5 38 ? -55.367 62.460 -28.953 1.00 391.62 24 GLU G C 1
ATOM 2560 O O . GLU E 5 38 ? -54.435 62.980 -29.589 1.00 396.17 24 GLU G O 1
ATOM 2566 N N . CYS E 5 39 ? -55.437 61.163 -28.644 1.00 384.08 25 CYS G N 1
ATOM 2567 C CA . CYS E 5 39 ? -54.407 60.149 -28.999 1.00 379.34 25 CYS G CA 1
ATOM 2568 C C . CYS E 5 39 ? -54.948 59.177 -30.057 1.00 378.48 25 CYS G C 1
ATOM 2569 O O . CYS E 5 39 ? -56.160 59.236 -30.366 1.00 378.53 25 CYS G O 1
ATOM 2572 N N . GLU E 5 40 ? -54.066 58.323 -30.590 1.00 379.53 26 GLU G N 1
ATOM 2573 C CA . GLU E 5 40 ? -54.391 57.261 -31.581 1.00 385.60 26 GLU G CA 1
ATOM 2574 C C . GLU E 5 40 ? -54.852 56.003 -30.837 1.00 388.34 26 GLU G C 1
ATOM 2575 O O . GLU E 5 40 ? -54.042 55.434 -30.094 1.00 381.30 26 GLU G O 1
ATOM 2581 N N . ILE E 5 41 ? -56.096 55.577 -31.058 1.00 400.11 27 ILE G N 1
ATOM 2582 C CA . ILE E 5 41 ? -56.717 54.386 -30.405 1.00 406.83 27 ILE G CA 1
ATOM 2583 C C . ILE E 5 41 ? -57.059 53.369 -31.494 1.00 401.70 27 ILE G C 1
ATOM 2584 O O . ILE E 5 41 ? -56.955 53.730 -32.683 1.00 406.53 27 ILE G O 1
ATOM 2589 N N . LYS E 5 42 ? -57.467 52.161 -31.093 1.00 391.94 28 LYS G N 1
ATOM 2590 C CA . LYS E 5 42 ? -57.911 51.077 -32.011 1.00 386.46 28 LYS G CA 1
ATOM 2591 C C . LYS E 5 42 ? -58.628 49.975 -31.218 1.00 378.90 28 LYS G C 1
ATOM 2592 O O . LYS E 5 42 ? -58.329 49.799 -30.026 1.00 377.99 28 LYS G O 1
ATOM 2598 N N . TYR E 5 43 ? -59.542 49.265 -31.883 1.00 371.96 29 TYR G N 1
ATOM 2599 C CA . TYR E 5 43 ? -60.318 48.119 -31.343 1.00 366.22 29 TYR G CA 1
ATOM 2600 C C . TYR E 5 43 ? -59.396 46.903 -31.169 1.00 365.08 29 TYR G C 1
ATOM 2601 O O . TYR E 5 43 ? -58.742 46.519 -32.148 1.00 365.12 29 TYR G O 1
ATOM 2610 N N . THR E 5 44 ? -59.350 46.302 -29.978 1.00 363.62 30 THR G N 1
ATOM 2611 C CA . THR E 5 44 ? -58.404 45.203 -29.643 1.00 358.69 30 THR G CA 1
ATOM 2612 C C . THR E 5 44 ? -59.125 43.858 -29.557 1.00 358.46 30 THR G C 1
ATOM 2613 O O . THR E 5 44 ? -58.431 42.840 -29.335 1.00 350.48 30 THR G O 1
ATOM 2617 N N . GLY E 5 45 ? -60.452 43.855 -29.724 1.00 362.74 31 GLY G N 1
ATOM 2618 C CA . GLY E 5 45 ? -61.286 42.649 -29.581 1.00 363.07 31 GLY G CA 1
ATOM 2619 C C . GLY E 5 45 ? -61.037 41.667 -30.712 1.00 361.10 31 GLY G C 1
ATOM 2620 O O . GLY E 5 45 ? -60.873 42.119 -31.863 1.00 359.87 31 GLY G O 1
ATOM 2621 N N . PHE E 5 46 ? -60.989 40.371 -30.397 1.00 357.10 32 PHE G N 1
ATOM 2622 C CA . PHE E 5 46 ? -60.913 39.271 -31.391 1.00 354.92 32 PHE G CA 1
ATOM 2623 C C . PHE E 5 46 ? -59.855 39.609 -32.448 1.00 357.45 32 PHE G C 1
ATOM 2624 O O . PHE E 5 46 ? -60.225 39.863 -33.606 1.00 357.91 32 PHE G O 1
ATOM 2632 N N . ARG E 5 47 ? -58.581 39.640 -32.044 1.00 359.30 33 ARG G N 1
ATOM 2633 C CA . ARG E 5 47 ? -57.423 39.965 -32.922 1.00 362.24 33 ARG G CA 1
ATOM 2634 C C . ARG E 5 47 ? -57.184 38.832 -33.931 1.00 372.58 33 ARG G C 1
ATOM 2635 O O . ARG E 5 47 ? -56.729 39.132 -35.048 1.00 373.85 33 ARG G O 1
ATOM 2643 N N . ASP E 5 48 ? -57.485 37.585 -33.555 1.00 386.61 34 ASP G N 1
ATOM 2644 C CA . ASP E 5 48 ? -57.236 36.372 -34.383 1.00 399.89 34 ASP G CA 1
ATOM 2645 C C . ASP E 5 48 ? -58.446 36.071 -35.283 1.00 413.79 34 ASP G C 1
ATOM 2646 O O . ASP E 5 48 ? -58.638 34.882 -35.627 1.00 420.76 34 ASP G O 1
ATOM 2651 N N . ARG E 5 49 ? -59.237 37.085 -35.658 1.00 421.28 35 ARG G N 1
ATOM 2652 C CA . ARG E 5 49 ? -60.487 36.910 -36.455 1.00 425.57 35 ARG G CA 1
ATOM 2653 C C . ARG E 5 49 ? -60.444 37.754 -37.732 1.00 417.71 35 ARG G C 1
ATOM 2654 O O . ARG E 5 49 ? -59.847 38.829 -37.752 1.00 419.98 35 ARG G O 1
ATOM 2662 N N . PRO E 5 50 ? -61.103 37.307 -38.830 1.00 406.30 36 PRO G N 1
ATOM 2663 C CA . PRO E 5 50 ? -61.098 38.050 -40.093 1.00 399.46 36 PRO G CA 1
ATOM 2664 C C . PRO E 5 50 ? -61.717 39.447 -39.938 1.00 391.16 36 PRO G C 1
ATOM 2665 O O . PRO E 5 50 ? -62.640 39.598 -39.153 1.00 395.10 36 PRO G O 1
ATOM 2669 N N . HIS E 5 51 ? -61.190 40.424 -40.683 1.00 379.43 37 HIS G N 1
ATOM 2670 C C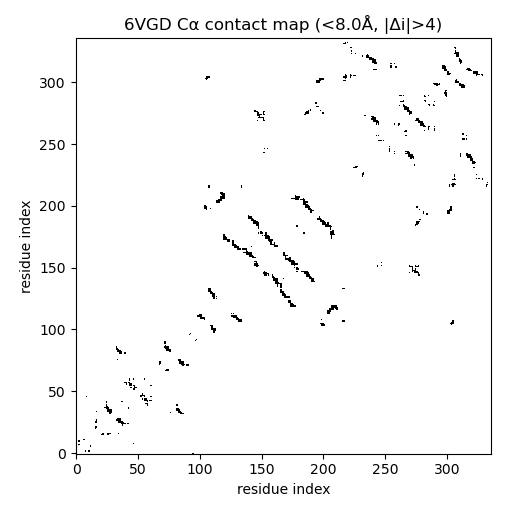A . HIS E 5 51 ? -61.576 41.862 -40.617 1.00 373.85 37 HIS G CA 1
ATOM 2671 C C . HIS E 5 51 ? -63.102 42.027 -40.633 1.00 377.47 37 HIS G C 1
ATOM 2672 O O . HIS E 5 51 ? -63.603 42.986 -39.996 1.00 375.06 37 HIS G O 1
ATOM 2679 N N . GLU E 5 52 ? -63.804 41.143 -41.346 1.00 385.18 38 GLU G N 1
ATOM 2680 C CA . GLU E 5 52 ? -65.281 41.177 -41.505 1.00 395.41 38 GLU G CA 1
ATOM 2681 C 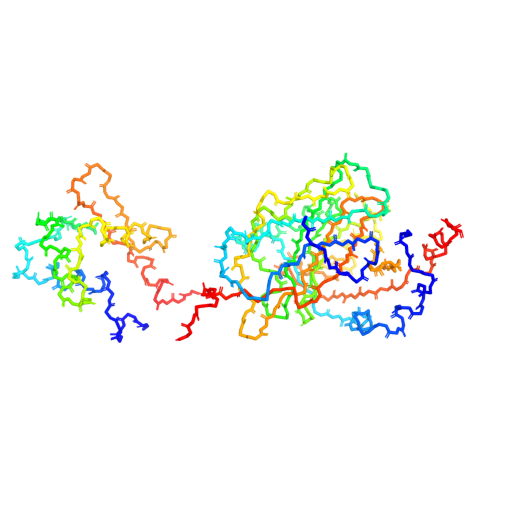C . GLU E 5 52 ? -65.958 40.908 -40.152 1.00 399.91 38 GLU G C 1
ATOM 2682 O O . GLU E 5 52 ? -66.855 41.695 -39.771 1.00 403.34 38 GLU G O 1
ATOM 2688 N N . GLU E 5 53 ? -65.577 39.815 -39.481 1.00 404.09 39 GLU G N 1
ATOM 2689 C CA . GLU E 5 53 ? -66.172 39.369 -38.188 1.00 404.66 39 GLU G CA 1
ATOM 2690 C C . GLU E 5 53 ? -65.909 40.447 -37.129 1.00 402.51 39 GLU G C 1
ATOM 2691 O O . GLU E 5 53 ? -66.842 40.771 -36.357 1.00 403.55 39 GLU G O 1
ATOM 2697 N N . ARG E 5 54 ? -64.682 40.979 -37.108 1.00 398.46 40 ARG G N 1
ATOM 2698 C CA . ARG E 5 54 ? -64.237 42.014 -36.137 1.00 391.14 40 ARG G CA 1
ATOM 2699 C C . ARG E 5 54 ? -65.130 43.250 -36.292 1.00 390.09 40 ARG G C 1
ATOM 2700 O O . ARG E 5 54 ? -65.449 43.878 -35.258 1.00 388.89 40 ARG G O 1
ATOM 2708 N N . GLN E 5 55 ? -65.527 43.566 -37.530 1.00 389.36 41 GLN G N 1
ATOM 2709 C CA . GLN E 5 55 ? -66.352 44.764 -37.850 1.00 388.40 41 GLN G CA 1
ATOM 2710 C C . GLN E 5 55 ? -67.746 44.606 -37.221 1.00 390.19 41 GLN G C 1
ATOM 2711 O O . GLN E 5 55 ? -68.214 45.577 -36.571 1.00 391.04 41 GLN G O 1
ATOM 2717 N N . ALA E 5 56 ? -68.381 43.441 -37.393 1.00 392.25 42 ALA G N 1
ATOM 2718 C CA . ALA E 5 56 ? -69.743 43.152 -36.880 1.00 395.21 42 ALA G CA 1
ATOM 2719 C C . ALA E 5 56 ? -69.707 43.113 -35.350 1.00 392.49 42 ALA G C 1
ATOM 2720 O O . ALA E 5 56 ? -70.478 43.868 -34.712 1.00 392.87 42 ALA G O 1
ATOM 2722 N N . ARG E 5 57 ? -68.831 42.272 -34.793 1.00 391.37 43 ARG G N 1
ATOM 2723 C CA . ARG E 5 57 ? -68.669 42.102 -33.326 1.00 391.57 43 ARG G CA 1
ATOM 2724 C C . ARG E 5 57 ? -68.598 43.491 -32.675 1.00 391.54 43 ARG G C 1
ATOM 2725 O O . ARG E 5 57 ? -69.389 43.758 -31.738 1.00 392.81 43 ARG G O 1
ATOM 2733 N N . PHE E 5 58 ? -67.722 44.360 -33.188 1.00 391.62 44 PHE G N 1
ATOM 2734 C CA . PHE E 5 58 ? -67.439 45.699 -32.607 1.00 390.20 44 PHE G CA 1
ATOM 2735 C C . PHE E 5 58 ? -68.691 46.587 -32.658 1.00 393.52 44 PHE G C 1
ATOM 2736 O O . PHE E 5 58 ? -68.870 47.420 -31.744 1.00 391.33 44 PHE G O 1
ATOM 2744 N N . GLN E 5 59 ? -69.511 46.453 -33.702 1.00 399.20 45 GLN G N 1
ATOM 2745 C CA . GLN E 5 59 ? -70.704 47.317 -33.895 1.00 404.71 45 GLN G CA 1
ATOM 2746 C C . GLN E 5 59 ? -71.824 46.820 -32.976 1.00 409.40 45 GLN G C 1
ATOM 2747 O O . GLN E 5 59 ? -72.364 47.642 -32.209 1.00 412.56 45 GLN G O 1
ATOM 2753 N N . ASN E 5 60 ? -72.153 45.526 -33.053 1.00 413.28 46 ASN G N 1
ATOM 2754 C CA . ASN E 5 60 ? -73.200 44.888 -32.208 1.00 416.43 46 ASN G CA 1
ATOM 2755 C C . ASN E 5 60 ? -72.899 45.201 -30.737 1.00 419.36 46 ASN G C 1
ATOM 2756 O O . ASN E 5 60 ? -73.851 45.508 -29.980 1.00 426.49 46 ASN G O 1
ATOM 2761 N N . ALA E 5 61 ? -71.619 45.134 -30.352 1.00 420.73 47 ALA G N 1
ATOM 2762 C CA . ALA E 5 61 ? -71.162 45.349 -28.961 1.00 422.20 47 ALA G CA 1
ATOM 2763 C C . ALA E 5 61 ? -71.402 46.812 -28.559 1.00 430.24 47 ALA G C 1
ATOM 2764 O O . ALA E 5 61 ? -71.949 47.027 -27.445 1.00 437.93 47 ALA G O 1
ATOM 2766 N N . CYS E 5 62 ? -71.020 47.768 -29.422 1.00 433.48 48 CYS G N 1
ATOM 2767 C CA . CYS E 5 62 ? -71.231 49.230 -29.210 1.00 431.76 48 CYS G CA 1
ATOM 2768 C C . CYS E 5 62 ? -72.721 49.464 -28.955 1.00 436.34 48 CYS G C 1
ATOM 2769 O O . CYS E 5 62 ? -73.058 50.231 -28.033 1.00 436.13 48 CYS G O 1
ATOM 2772 N N . ARG E 5 63 ? -73.571 48.799 -29.740 1.00 438.28 49 ARG G N 1
ATOM 2773 C CA . ARG E 5 63 ? -75.047 48.905 -29.632 1.00 437.08 49 ARG G CA 1
ATOM 2774 C C . ARG E 5 63 ? -75.475 48.356 -28.269 1.00 437.10 49 ARG G C 1
ATOM 2775 O O . ARG E 5 63 ? -76.441 48.889 -27.701 1.00 438.10 49 ARG G O 1
ATOM 2783 N N . ASP E 5 64 ? -74.758 47.345 -27.769 1.00 433.15 50 ASP G N 1
ATOM 2784 C CA . ASP E 5 64 ? -75.005 46.728 -26.440 1.00 423.63 50 ASP G CA 1
ATOM 2785 C C . ASP E 5 64 ? -74.459 47.655 -25.351 1.00 413.95 50 ASP G C 1
ATOM 2786 O O . ASP E 5 64 ? -74.903 47.516 -24.205 1.00 410.09 50 ASP G O 1
ATOM 2791 N N . GLY E 5 65 ? -73.547 48.563 -25.713 1.00 408.70 51 GLY G N 1
ATOM 2792 C CA . GLY E 5 65 ? -72.995 49.601 -24.824 1.00 404.68 51 GLY G CA 1
ATOM 2793 C C . GLY E 5 65 ? -71.672 49.178 -24.206 1.00 402.08 51 GLY G C 1
ATOM 2794 O O . GLY E 5 65 ? -71.407 49.600 -23.063 1.00 405.80 51 GLY G O 1
ATOM 2795 N N . ARG E 5 66 ? -70.860 48.388 -24.920 1.00 399.27 52 ARG G N 1
ATOM 2796 C CA . ARG E 5 66 ? -69.536 47.913 -24.424 1.00 392.81 52 ARG G CA 1
ATOM 2797 C C . ARG E 5 66 ? -68.557 47.743 -25.591 1.00 389.74 52 ARG G C 1
ATOM 2798 O O . ARG E 5 66 ? -69.016 47.710 -26.740 1.00 395.20 52 ARG G O 1
ATOM 2806 N N . SER E 5 67 ? -67.257 47.633 -25.297 1.00 380.49 53 SER G N 1
ATOM 2807 C CA . SER E 5 67 ? -66.165 47.448 -26.294 1.00 373.58 53 SER G CA 1
ATOM 2808 C C . SER E 5 67 ? -64.797 47.383 -25.600 1.00 364.85 53 SER G C 1
ATOM 2809 O O . SER E 5 67 ? -64.736 47.554 -24.371 1.00 367.45 53 SER G O 1
ATOM 2812 N N . GLU E 5 68 ? -63.737 47.149 -26.379 1.00 354.78 54 GLU G N 1
ATOM 2813 C CA . GLU E 5 68 ? -62.328 47.112 -25.905 1.00 343.79 54 GLU G CA 1
ATOM 2814 C C . GLU E 5 68 ? -61.485 48.022 -26.808 1.00 339.69 54 GLU G C 1
ATOM 2815 O O . GLU E 5 68 ? -61.244 47.646 -27.970 1.00 340.36 54 GLU G O 1
ATOM 2821 N N . ILE E 5 69 ? -61.063 49.189 -26.315 1.00 335.61 55 ILE G N 1
ATOM 2822 C CA . ILE E 5 69 ? -60.228 50.157 -27.091 1.00 335.93 55 ILE G CA 1
ATOM 2823 C C . ILE E 5 69 ? -58.991 50.522 -26.278 1.00 328.96 55 ILE G C 1
ATOM 2824 O O . ILE E 5 69 ? -59.117 50.723 -25.080 1.00 324.79 55 ILE G O 1
ATOM 2829 N N . ALA E 5 70 ? -57.864 50.697 -26.956 1.00 327.95 56 ALA G N 1
ATOM 2830 C CA . ALA E 5 70 ? -56.542 50.880 -26.331 1.00 327.75 56 ALA G CA 1
ATOM 2831 C C . ALA E 5 70 ? -55.755 51.965 -27.080 1.00 330.39 56 ALA G C 1
ATOM 2832 O O . ALA E 5 70 ? -55.848 51.997 -28.320 1.00 331.88 56 ALA G O 1
ATOM 2834 N N . PHE E 5 71 ? -55.031 52.829 -26.351 1.00 330.23 57 PHE G N 1
ATOM 2835 C CA . PHE E 5 71 ? -54.199 53.937 -26.900 1.00 329.54 57 PHE G CA 1
ATOM 2836 C C . PHE E 5 71 ? -52.889 53.355 -27.452 1.00 322.76 57 PHE G C 1
ATOM 2837 O O . PHE E 5 71 ? -51.921 53.222 -26.694 1.00 322.79 57 PHE G O 1
ATOM 2845 N N . VAL E 5 72 ? -52.877 53.033 -28.747 1.00 315.19 58 VAL G N 1
ATOM 2846 C CA . VAL E 5 72 ? -51.756 52.361 -29.473 1.00 309.67 58 VAL G CA 1
ATOM 2847 C C . VAL E 5 72 ? -50.416 52.944 -29.024 1.00 307.51 58 VAL G C 1
ATOM 2848 O O . VAL E 5 72 ? -49.548 52.161 -28.623 1.00 306.49 58 VAL G O 1
ATOM 2852 N N . ALA E 5 73 ? -50.262 54.265 -29.129 1.00 308.97 59 ALA G N 1
ATOM 2853 C CA . ALA E 5 73 ? -49.019 55.013 -28.831 1.00 312.75 59 ALA G CA 1
ATOM 2854 C C . ALA E 5 73 ? -48.451 54.580 -27.472 1.00 317.35 59 ALA G C 1
ATOM 2855 O O . ALA E 5 73 ? -47.309 54.088 -27.445 1.00 315.00 59 ALA G O 1
ATOM 2857 N N . THR E 5 74 ? -49.226 54.747 -26.392 1.00 326.59 60 THR G N 1
ATOM 2858 C CA . THR E 5 74 ? -48.795 54.515 -24.981 1.00 329.80 60 THR G CA 1
ATOM 2859 C C . THR E 5 74 ? -48.790 53.021 -24.633 1.00 323.03 60 THR G C 1
ATOM 2860 O O . THR E 5 74 ? -48.011 52.641 -23.752 1.00 320.12 60 THR G O 1
ATOM 2864 N N . GLY E 5 75 ? -49.663 52.223 -25.247 1.00 318.05 61 GLY G N 1
ATOM 2865 C CA . GLY E 5 75 ? -49.795 50.784 -24.948 1.00 313.06 61 GLY G CA 1
ATOM 2866 C C . GLY E 5 75 ? -50.927 50.506 -23.979 1.00 312.11 61 GLY G C 1
ATOM 2867 O O . GLY E 5 75 ? -51.163 49.337 -23.713 1.00 310.00 61 GLY G O 1
ATOM 2868 N N . THR E 5 76 ? -51.656 51.529 -23.521 1.00 314.50 62 THR G N 1
ATOM 2869 C CA . THR E 5 76 ? -52.704 51.427 -22.463 1.00 315.75 62 THR G CA 1
ATOM 2870 C C . THR E 5 76 ? -54.028 50.883 -23.028 1.00 306.77 62 THR G C 1
ATOM 2871 O O . THR E 5 76 ? -54.691 51.614 -23.787 1.00 305.29 62 THR G O 1
ATOM 2875 N N . ASN E 5 77 ? -54.447 49.682 -22.616 1.00 298.37 63 ASN G N 1
ATOM 2876 C CA . ASN E 5 77 ? -55.716 49.040 -23.062 1.00 296.55 63 ASN G CA 1
ATOM 2877 C C . ASN E 5 77 ? -56.854 49.392 -22.094 1.00 299.45 63 ASN G C 1
ATOM 2878 O O . ASN E 5 77 ? -56.552 49.757 -20.951 1.00 302.03 63 ASN G O 1
ATOM 2883 N N . LEU E 5 78 ? -58.115 49.297 -22.539 1.00 302.03 64 LEU G N 1
ATOM 2884 C CA . LEU E 5 78 ? -59.319 49.507 -21.684 1.00 303.81 64 LEU G CA 1
ATOM 2885 C C . LEU E 5 78 ? -60.497 48.668 -22.193 1.00 305.96 64 LEU G C 1
ATOM 2886 O O . LEU E 5 78 ? -60.644 48.521 -23.414 1.00 306.81 64 LEU G O 1
ATOM 2891 N N . SER E 5 79 ? -61.301 48.136 -21.273 1.00 307.17 65 SER G N 1
ATOM 2892 C CA . SER E 5 79 ? -62.651 47.584 -21.541 1.00 310.44 65 SER G CA 1
ATOM 2893 C C . SER E 5 79 ? -63.665 48.655 -21.129 1.00 315.95 65 SER G C 1
ATOM 2894 O O . SER E 5 79 ? -63.608 49.087 -19.965 1.00 314.35 65 SER G O 1
ATOM 2897 N N . LEU E 5 80 ? -64.522 49.106 -22.049 1.00 325.26 66 LEU G N 1
ATOM 2898 C CA . LEU E 5 80 ? -65.428 50.273 -21.831 1.00 333.59 66 LEU G CA 1
ATOM 2899 C C . LEU E 5 80 ? -66.889 49.823 -21.666 1.00 345.54 66 LEU G C 1
ATOM 2900 O O . LEU E 5 80 ? -67.269 48.785 -22.239 1.00 350.06 66 LEU G O 1
ATOM 2905 N N . GLN E 5 81 ? -67.691 50.596 -20.923 1.00 357.36 67 GLN G N 1
ATOM 2906 C CA . GLN E 5 81 ? -69.159 50.388 -20.775 1.00 367.43 67 GLN G CA 1
ATOM 2907 C C . GLN E 5 81 ? -69.867 51.744 -20.875 1.00 373.07 67 GLN G C 1
ATOM 2908 O O . GLN E 5 81 ? -69.718 52.553 -19.939 1.00 374.67 67 GLN G O 1
ATOM 2914 N N . PHE E 5 82 ? -70.625 51.964 -21.954 1.00 377.24 68 PHE G N 1
ATOM 2915 C CA . PHE E 5 82 ? -71.229 53.268 -22.338 1.00 376.69 68 PHE G CA 1
ATOM 2916 C C . PHE E 5 82 ? -72.609 53.397 -21.674 1.00 379.68 68 PHE G C 1
ATOM 2917 O O . PHE E 5 82 ? -73.631 53.232 -22.369 1.00 382.34 68 PHE G O 1
ATOM 2925 N N . PHE E 5 83 ? -72.634 53.656 -20.360 1.00 378.04 69 PHE G N 1
ATOM 2926 C CA . PHE E 5 83 ? -73.865 53.676 -19.520 1.00 378.27 69 PHE G CA 1
ATOM 2927 C C . PHE E 5 83 ? -73.633 54.469 -18.236 1.00 375.95 69 PHE G C 1
ATOM 2928 O O . PHE E 5 83 ? -72.710 55.281 -18.182 1.00 378.43 69 PHE G O 1
ATOM 2936 N N . PRO E 5 84 ? -74.485 54.290 -17.191 1.00 369.39 70 PRO G N 1
ATOM 2937 C CA . PRO E 5 84 ? -74.250 54.886 -15.874 1.00 361.76 70 PRO G CA 1
ATOM 2938 C C . PRO E 5 84 ? -73.263 54.051 -15.045 1.00 353.43 70 PRO G C 1
ATOM 2939 O O . PRO E 5 84 ? -73.721 53.337 -14.168 1.00 343.86 70 PRO G O 1
ATOM 2943 N N . PRO E 5 95 ? -78.183 50.183 -24.146 1.00 364.49 81 PRO G N 1
ATOM 2944 C CA . PRO E 5 95 ? -78.584 51.252 -25.069 1.00 368.43 81 PRO G CA 1
ATOM 2945 C C . PRO E 5 95 ? -78.556 52.633 -24.395 1.00 371.51 81 PRO G C 1
ATOM 2946 O O . PRO E 5 95 ? -79.031 52.745 -23.281 1.00 373.33 81 PRO G O 1
ATOM 2950 N N . SER E 5 96 ? -78.024 53.644 -25.093 1.00 374.91 82 SER G N 1
ATOM 2951 C CA . SER E 5 96 ? -77.940 55.052 -24.620 1.00 377.69 82 SER G CA 1
ATOM 2952 C C . SER E 5 96 ? -78.119 56.023 -25.795 1.00 388.34 82 SER G C 1
ATOM 2953 O O . SER E 5 96 ? -78.723 55.618 -26.793 1.00 395.01 82 SER G O 1
ATOM 2956 N N . ARG E 5 97 ? -77.620 57.260 -25.671 1.00 394.12 83 ARG G N 1
ATOM 2957 C CA . ARG E 5 97 ? -77.751 58.325 -26.707 1.00 399.63 83 ARG G CA 1
ATOM 2958 C C . ARG E 5 97 ? -76.448 59.130 -26.788 1.00 405.02 83 ARG G C 1
ATOM 2959 O O . ARG E 5 97 ? -75.817 59.150 -27.869 1.00 406.33 83 ARG G O 1
ATOM 2967 N N . GLU E 5 98 ? -76.085 59.790 -25.684 1.00 410.06 84 GLU G N 1
ATOM 2968 C CA . GLU E 5 98 ? -74.899 60.682 -25.572 1.00 411.64 84 GLU G CA 1
ATOM 2969 C C . GLU E 5 98 ? -73.638 59.847 -25.316 1.00 409.93 84 GLU G C 1
ATOM 2970 O O . GLU E 5 98 ? -72.546 60.446 -25.293 1.00 408.15 84 GLU G O 1
ATOM 2976 N N . TYR E 5 99 ? -73.781 58.532 -25.110 1.00 410.19 85 TYR G N 1
ATOM 2977 C CA . TYR E 5 99 ? -72.664 57.604 -24.791 1.00 406.60 85 TYR G CA 1
ATOM 2978 C C . TYR E 5 99 ? -72.241 56.820 -26.038 1.00 408.94 85 TYR G C 1
ATOM 2979 O O . TYR E 5 99 ? -71.060 56.452 -26.130 1.00 407.77 85 TYR G O 1
ATOM 2988 N N . VAL E 5 100 ? -73.168 56.565 -26.960 1.00 412.57 86 VAL G N 1
ATOM 2989 C CA . VAL E 5 100 ? -72.880 55.793 -28.202 1.00 414.11 86 VAL G CA 1
ATOM 2990 C C . VAL E 5 100 ? -73.773 56.332 -29.321 1.00 426.33 86 VAL G C 1
ATOM 2991 O O . VAL E 5 100 ? -74.895 55.818 -29.489 1.00 432.95 86 VAL G O 1
ATOM 2995 N N . ASP E 5 101 ? -73.287 57.347 -30.040 1.00 433.55 87 ASP G N 1
ATOM 2996 C CA . ASP E 5 101 ? -74.023 58.002 -31.154 1.00 439.90 87 ASP G CA 1
ATOM 2997 C C . ASP E 5 101 ? -73.378 57.620 -32.489 1.00 442.32 87 ASP G C 1
ATOM 2998 O O . ASP E 5 101 ? -72.178 57.899 -32.674 1.00 437.07 87 ASP G O 1
ATOM 3003 N N . LEU E 5 102 ? -74.171 57.044 -33.395 1.00 447.73 88 LEU G N 1
ATOM 3004 C CA . LEU E 5 102 ? -73.734 56.629 -34.752 1.00 447.53 88 LEU G CA 1
ATOM 3005 C C . LEU E 5 102 ? -74.317 57.608 -35.780 1.00 450.44 88 LEU G C 1
ATOM 3006 O O . LEU E 5 102 ? -74.621 57.165 -36.901 1.00 453.89 88 LEU G O 1
ATOM 3011 N N . GLU E 5 103 ? -74.496 58.884 -35.419 1.00 447.46 89 GLU G N 1
ATOM 3012 C CA . GLU E 5 103 ? -75.130 59.892 -36.315 1.00 449.68 89 GLU G CA 1
ATOM 3013 C C . GLU E 5 103 ? -74.205 61.092 -36.525 1.00 446.45 89 GLU G C 1
ATOM 3014 O O . GLU E 5 103 ? -74.178 61.610 -37.658 1.00 447.40 89 GLU G O 1
ATOM 3020 N N . ARG E 5 104 ? -73.479 61.516 -35.488 1.00 442.44 90 ARG G N 1
ATOM 3021 C CA . ARG E 5 104 ? -72.581 62.698 -35.535 1.00 444.91 90 ARG G CA 1
ATOM 3022 C C . ARG E 5 104 ? -71.679 62.621 -36.775 1.00 446.85 90 ARG G C 1
ATOM 3023 O O . ARG E 5 104 ? -71.212 63.687 -37.215 1.00 454.63 90 ARG G O 1
ATOM 3031 N N . GLU E 5 105 ? -71.442 61.423 -37.324 1.00 443.18 91 GLU G N 1
ATOM 3032 C CA . GLU E 5 105 ? -70.662 61.249 -38.581 1.00 442.31 91 GLU G CA 1
ATOM 3033 C C . GLU E 5 105 ? -70.853 59.835 -39.146 1.00 435.34 91 GLU G C 1
ATOM 3034 O O . GLU E 5 105 ? -70.930 58.885 -38.347 1.00 431.40 91 GLU G O 1
ATOM 3040 N N . ALA E 5 106 ? -70.914 59.718 -40.479 1.00 429.20 92 ALA G N 1
ATOM 3041 C CA . ALA E 5 106 ? -71.084 58.449 -41.226 1.00 422.23 92 ALA G CA 1
ATOM 3042 C C . ALA E 5 106 ? -69.763 57.671 -41.232 1.00 414.40 92 ALA G C 1
ATOM 3043 O O . ALA E 5 106 ? -68.699 58.306 -41.372 1.00 409.11 92 ALA G O 1
ATOM 3045 N N . GLY E 5 107 ? -69.843 56.345 -41.085 1.00 411.74 93 GLY G N 1
ATOM 3046 C CA . GLY E 5 107 ? -68.693 55.422 -41.148 1.00 409.96 93 GLY G CA 1
ATOM 3047 C C . GLY E 5 107 ? -67.883 55.400 -39.861 1.00 406.77 93 GLY G C 1
ATOM 3048 O O . GLY E 5 107 ? -66.733 54.915 -39.907 1.00 405.19 93 GLY G O 1
ATOM 3049 N N . LYS E 5 108 ? -68.453 55.882 -38.749 1.00 408.37 94 LYS G N 1
ATOM 3050 C CA . LYS E 5 108 ? -67.790 55.884 -37.415 1.00 405.33 94 LYS G CA 1
ATOM 3051 C C . LYS E 5 108 ? -68.810 56.153 -36.299 1.00 407.94 94 LYS G C 1
ATOM 3052 O O . LYS E 5 108 ? -69.965 56.489 -36.617 1.00 414.68 94 LYS G O 1
ATOM 3058 N N . VAL E 5 109 ? -68.384 56.026 -35.038 1.00 403.16 95 VAL G N 1
ATOM 3059 C CA . VAL E 5 109 ? -69.260 56.151 -33.833 1.00 398.44 95 VAL G CA 1
ATOM 3060 C C . VAL E 5 109 ? -68.485 56.872 -32.729 1.00 386.64 95 VAL G C 1
ATOM 3061 O O . VAL E 5 109 ? -67.285 56.608 -32.583 1.00 383.94 95 VAL G O 1
ATOM 3065 N N . TYR E 5 110 ? -69.154 57.752 -31.982 1.00 375.74 96 TYR G N 1
ATOM 3066 C CA . TYR E 5 110 ? -68.557 58.535 -30.869 1.00 365.42 96 TYR G CA 1
ATOM 3067 C C . TYR E 5 110 ? -68.927 57.875 -29.535 1.00 361.27 96 TYR G C 1
ATOM 3068 O O . TYR E 5 110 ? -70.136 57.764 -29.231 1.00 363.37 96 TYR G O 1
ATOM 3077 N N . MET E 5 115 ? -65.684 56.048 -15.975 1.00 355.18 101 MET G N 1
ATOM 3078 C CA . MET E 5 115 ? -65.113 54.976 -15.116 1.00 351.60 101 MET G CA 1
ATOM 3079 C C . MET E 5 115 ? -64.232 55.588 -14.024 1.00 350.31 101 MET G C 1
ATOM 3080 O O . MET E 5 115 ? -64.025 56.820 -14.028 1.00 352.04 101 MET G O 1
ATOM 3085 N N . ILE E 5 116 ? -63.685 54.731 -13.165 1.00 348.14 102 ILE G N 1
ATOM 3086 C CA . ILE E 5 116 ? -62.703 55.118 -12.116 1.00 350.90 102 ILE G CA 1
ATOM 3087 C C . ILE E 5 116 ? -61.356 54.490 -12.480 1.00 345.43 102 ILE G C 1
ATOM 3088 O O . ILE E 5 116 ? -61.171 53.281 -12.245 1.00 343.05 102 ILE G O 1
ATOM 3093 N N . LEU E 5 117 ? -60.468 55.283 -13.079 1.00 342.02 103 LEU G N 1
ATOM 3094 C CA . LEU E 5 117 ? -59.112 54.831 -13.475 1.00 338.71 103 LEU G CA 1
ATOM 3095 C C . LEU E 5 117 ? -58.134 55.223 -12.368 1.00 338.80 103 LEU G C 1
ATOM 3096 O O . LEU E 5 117 ? -57.953 56.431 -12.132 1.00 333.53 103 LEU G O 1
ATOM 3101 N N . ASN E 5 118 ? -57.540 54.237 -11.701 1.00 343.88 104 ASN G N 1
ATOM 3102 C CA . ASN E 5 118 ? -56.495 54.487 -10.677 1.00 352.31 104 ASN G CA 1
ATOM 3103 C C . ASN E 5 118 ? -57.031 55.486 -9.645 1.00 367.38 104 ASN G C 1
ATOM 3104 O O . ASN E 5 118 ? -56.304 56.435 -9.330 1.00 373.46 104 ASN G O 1
ATOM 3109 N N . GLY E 5 119 ? -58.268 55.287 -9.172 1.00 380.20 105 GLY G N 1
ATOM 3110 C CA . GLY E 5 119 ? -58.924 56.111 -8.134 1.00 386.67 105 GLY G CA 1
ATOM 3111 C C . GLY E 5 119 ? -59.230 57.526 -8.606 1.00 391.78 105 GLY G C 1
ATOM 3112 O O . GLY E 5 119 ? -59.281 58.443 -7.755 1.00 397.72 105 GLY G O 1
ATOM 3113 N N . VAL E 5 120 ? -59.441 57.714 -9.912 1.00 387.82 106 VAL G N 1
ATOM 3114 C CA . VAL E 5 120 ? -59.765 59.041 -10.512 1.00 384.78 106 VAL G CA 1
ATOM 3115 C C . VAL E 5 120 ? -60.981 58.873 -11.426 1.00 389.73 106 VAL G C 1
ATOM 3116 O O . VAL E 5 120 ? -60.847 58.215 -12.480 1.00 381.89 106 VAL G O 1
ATOM 3120 N N . CYS E 5 121 ? -62.124 59.429 -11.013 1.00 403.04 107 CYS G N 1
ATOM 3121 C CA . CYS E 5 121 ? -63.362 59.519 -11.833 1.00 412.33 107 CYS G CA 1
ATOM 3122 C C . CYS E 5 121 ? -63.020 60.260 -13.127 1.00 410.19 107 CYS G C 1
ATOM 3123 O O . CYS E 5 121 ? -62.656 61.456 -13.050 1.00 415.08 107 CYS G O 1
ATOM 3126 N N . VAL E 5 122 ? -63.095 59.568 -14.262 1.00 402.63 108 VAL G N 1
ATOM 3127 C CA . VAL E 5 122 ? -62.751 60.148 -15.591 1.00 399.19 108 VAL G CA 1
ATOM 3128 C C . VAL E 5 122 ? -63.828 59.724 -16.592 1.00 394.87 108 VAL G C 1
ATOM 3129 O O . VAL E 5 122 ? -64.654 58.854 -16.248 1.00 389.57 108 VAL G O 1
ATOM 3133 N N . ILE E 5 123 ? -63.832 60.338 -17.775 1.00 393.00 109 ILE G N 1
ATOM 3134 C CA . ILE E 5 123 ? -64.729 59.960 -18.905 1.00 389.50 109 ILE G CA 1
ATOM 3135 C C . ILE E 5 123 ? -63.875 59.787 -20.166 1.00 381.53 109 ILE G C 1
ATOM 3136 O O . ILE E 5 123 ? -63.182 60.764 -20.525 1.00 377.84 109 ILE G O 1
ATOM 3141 N N . TRP E 5 127 ? -63.686 58.415 -31.083 1.00 395.57 113 TRP G N 1
ATOM 3142 C CA . TRP E 5 127 ? -64.434 57.848 -32.239 1.00 399.71 113 TRP G CA 1
ATOM 3143 C C . TRP E 5 127 ? -63.632 56.725 -32.904 1.00 402.17 113 TRP G C 1
ATOM 3144 O O . TRP E 5 127 ? -62.390 56.778 -32.890 1.00 397.24 113 TRP G O 1
ATOM 3155 N N . ILE E 5 128 ? -64.328 55.747 -33.479 1.00 410.69 114 ILE G N 1
ATOM 3156 C CA . ILE E 5 128 ? -63.701 54.602 -34.199 1.00 417.20 114 ILE G CA 1
ATOM 3157 C C . ILE E 5 128 ? -64.363 54.469 -35.567 1.00 431.23 114 ILE G C 1
ATOM 3158 O O . ILE E 5 128 ? -65.603 54.569 -35.634 1.00 438.94 114 ILE G O 1
ATOM 3163 N N . ASP E 5 129 ? -63.552 54.232 -36.600 1.00 440.46 115 ASP G N 1
ATOM 3164 C CA . ASP E 5 129 ? -64.019 54.007 -37.991 1.00 448.91 115 ASP G CA 1
ATOM 3165 C C . ASP E 5 129 ? -64.693 52.633 -38.052 1.00 457.14 115 ASP G C 1
ATOM 3166 O O . ASP E 5 129 ? -63.993 51.619 -37.828 1.00 463.34 115 ASP G O 1
ATOM 3171 N N . LEU E 5 130 ? -65.993 52.604 -38.363 1.00 462.30 116 LEU G N 1
ATOM 3172 C CA . LEU E 5 130 ? -66.803 51.355 -38.425 1.00 460.55 116 LEU G CA 1
ATOM 3173 C C . LEU E 5 130 ? -66.205 50.373 -39.447 1.00 459.66 116 LEU G C 1
ATOM 3174 O O . LEU E 5 130 ? -66.628 49.200 -39.433 1.00 462.36 116 LEU G O 1
ATOM 3179 N N . GLN E 5 131 ? -65.244 50.807 -40.275 1.00 454.69 117 GLN G N 1
ATOM 3180 C CA . GLN E 5 131 ? -64.575 49.934 -41.280 1.00 450.12 117 GLN G CA 1
ATOM 3181 C C . GLN E 5 131 ? -63.143 49.601 -40.844 1.00 445.64 117 GLN G C 1
ATOM 3182 O O . GLN E 5 131 ? -62.793 48.405 -40.867 1.00 440.74 117 GLN G O 1
ATOM 3188 N N . ARG E 5 132 ? -62.348 50.613 -40.484 1.00 445.55 118 ARG G N 1
ATOM 3189 C CA . ARG E 5 132 ? -60.911 50.462 -40.123 1.00 443.00 118 ARG G CA 1
ATOM 3190 C C . ARG E 5 132 ? -60.767 49.944 -38.685 1.00 440.33 118 ARG G C 1
ATOM 3191 O O . ARG E 5 132 ? -59.668 49.466 -38.343 1.00 436.51 118 ARG G O 1
ATOM 3199 N N . LEU E 5 133 ? -61.821 50.060 -37.869 1.00 444.03 119 LEU G N 1
ATOM 3200 C CA . LEU E 5 133 ? -61.836 49.646 -36.436 1.00 441.78 119 LEU G CA 1
ATOM 3201 C C . LEU E 5 133 ? -60.721 50.368 -35.665 1.00 438.47 119 LEU G C 1
ATOM 3202 O O . LEU E 5 133 ? -60.162 49.754 -34.729 1.00 442.58 119 LEU G O 1
ATOM 3207 N N . ASP E 5 134 ? -60.413 51.615 -36.042 1.00 432.25 120 ASP G N 1
ATOM 3208 C CA . ASP E 5 134 ? -59.393 52.469 -35.376 1.00 421.57 120 ASP G CA 1
ATOM 3209 C C . ASP E 5 134 ? -59.916 53.910 -35.341 1.00 417.41 120 ASP G C 1
ATOM 3210 O O . ASP E 5 134 ? -60.963 54.173 -35.973 1.00 421.17 120 ASP G O 1
ATOM 3215 N N . GLY E 5 135 ? -59.214 54.810 -34.644 1.00 407.98 121 GLY G N 1
ATOM 3216 C CA . GLY E 5 135 ? -59.565 56.243 -34.620 1.00 404.99 121 GLY G CA 1
ATOM 3217 C C . GLY E 5 135 ? -58.802 57.041 -33.580 1.00 399.18 121 GLY G C 1
ATOM 3218 O O . GLY E 5 135 ? -57.589 56.807 -33.411 1.00 393.42 121 GLY G O 1
ATOM 3219 N N . MET E 5 136 ? -59.484 57.995 -32.941 1.00 399.73 122 MET G N 1
ATOM 3220 C CA . MET E 5 136 ? -58.885 58.928 -31.951 1.00 400.39 122 MET G CA 1
ATOM 3221 C C . MET E 5 136 ? -59.772 58.980 -30.705 1.00 399.12 122 MET G C 1
ATOM 3222 O O . MET E 5 136 ? -60.972 58.686 -30.822 1.00 400.00 122 MET G O 1
ATOM 3227 N N . GLY E 5 137 ? -59.195 59.333 -29.555 1.00 395.86 123 GLY G N 1
ATOM 3228 C CA . GLY E 5 137 ? -59.915 59.465 -28.274 1.00 392.50 123 GLY G CA 1
ATOM 3229 C C . GLY E 5 137 ? -58.992 59.973 -27.186 1.00 389.15 123 GLY G C 1
ATOM 3230 O O . GLY E 5 137 ? -57.796 60.150 -27.475 1.00 383.55 123 GLY G O 1
ATOM 3231 N N . CYS E 5 138 ? -59.517 60.202 -25.982 1.00 392.16 124 CYS G N 1
ATOM 3232 C CA . CYS E 5 138 ? -58.743 60.742 -24.836 1.00 397.65 124 CYS G CA 1
ATOM 3233 C C . CYS E 5 138 ? -59.531 60.597 -23.530 1.00 405.78 124 CYS G C 1
ATOM 3234 O O . CYS E 5 138 ? -60.688 60.129 -23.568 1.00 405.71 124 CYS G O 1
ATOM 3237 N N . LEU E 5 139 ? -58.922 61.013 -22.419 1.00 418.95 125 LEU G N 1
ATOM 3238 C CA . LEU E 5 139 ? -59.544 61.003 -21.070 1.00 431.73 125 LEU G CA 1
ATOM 3239 C C . LEU E 5 139 ? -60.009 62.421 -20.720 1.00 435.03 125 LEU G C 1
ATOM 3240 O O . LEU E 5 139 ? -59.441 63.390 -21.267 1.00 436.64 125 LEU G O 1
ATOM 3245 N N . GLU E 5 140 ? -61.022 62.531 -19.859 1.00 435.44 126 GLU G N 1
ATOM 3246 C CA . GLU E 5 140 ? -61.519 63.830 -19.337 1.00 432.93 126 GLU G CA 1
ATOM 3247 C C . GLU E 5 140 ? -61.953 63.646 -17.881 1.00 430.61 126 GLU G C 1
ATOM 3248 O O . GLU E 5 140 ? -62.867 62.822 -17.627 1.00 439.07 126 GLU G O 1
ATOM 3254 N N . PHE E 5 141 ? -61.296 64.378 -16.973 1.00 420.68 127 PHE G N 1
ATOM 3255 C CA . PHE E 5 141 ? -61.601 64.406 -15.522 1.00 413.20 127 PHE G CA 1
ATOM 3256 C C . PHE E 5 141 ? -63.103 64.622 -15.335 1.00 416.98 127 PHE G C 1
ATOM 3257 O O . PHE E 5 141 ? -63.666 65.520 -15.994 1.00 420.98 127 PHE G O 1
ATOM 3265 N N . ASP E 5 142 ? -63.724 63.812 -14.474 1.00 416.79 128 ASP G N 1
ATOM 3266 C CA . ASP E 5 142 ? -65.183 63.857 -14.189 1.00 417.29 128 ASP G CA 1
ATOM 3267 C C . ASP E 5 142 ? -65.389 64.582 -12.854 1.00 421.99 128 ASP G C 1
ATOM 3268 O O . ASP E 5 142 ? -65.414 63.905 -11.806 1.00 426.43 128 ASP G O 1
ATOM 3273 N N . GLU E 5 143 ? -65.528 65.911 -12.904 1.00 423.42 129 GLU G N 1
ATOM 3274 C CA . GLU E 5 143 ? -65.783 66.784 -11.725 1.00 421.22 129 GLU G CA 1
ATOM 3275 C C . GLU E 5 143 ? -67.023 66.269 -10.985 1.00 425.58 129 GLU G C 1
ATOM 3276 O O . GLU E 5 143 ? -66.937 66.078 -9.750 1.00 430.83 129 GLU G O 1
ATOM 3282 N N . GLU E 5 144 ? -68.113 66.036 -11.728 1.00 425.66 130 GLU G N 1
ATOM 3283 C CA . GLU E 5 144 ? -69.438 65.601 -11.203 1.00 421.61 130 GLU G CA 1
ATOM 3284 C C . GLU E 5 144 ? -69.253 64.422 -10.241 1.00 421.70 130 GLU G C 1
ATOM 3285 O O . GLU E 5 144 ? -69.479 64.615 -9.024 1.00 423.03 130 GLU G O 1
ATOM 3291 N N . ARG E 5 145 ? -68.852 63.260 -10.769 1.00 420.63 131 ARG G N 1
ATOM 3292 C CA . ARG E 5 145 ? -68.708 61.999 -9.991 1.00 417.52 131 ARG G CA 1
ATOM 3293 C C . ARG E 5 145 ? -67.582 62.153 -8.961 1.00 415.95 131 ARG G C 1
ATOM 3294 O O . ARG E 5 145 ? -67.722 61.590 -7.859 1.00 420.18 131 ARG G O 1
ATOM 3302 N N . ALA E 5 146 ? -66.506 62.876 -9.297 1.00 409.35 132 ALA G N 1
ATOM 3303 C CA . ALA E 5 146 ? -65.372 63.124 -8.375 1.00 399.62 132 ALA G CA 1
ATOM 3304 C C . ALA E 5 146 ? -65.938 63.634 -7.051 1.00 394.64 132 ALA G C 1
ATOM 3305 O O . ALA E 5 146 ? -65.453 63.201 -5.992 1.00 383.49 132 ALA G O 1
ATOM 3307 N N . GLN E 5 147 ? -66.962 64.488 -7.138 1.00 397.92 133 GLN G N 1
ATOM 3308 C CA . GL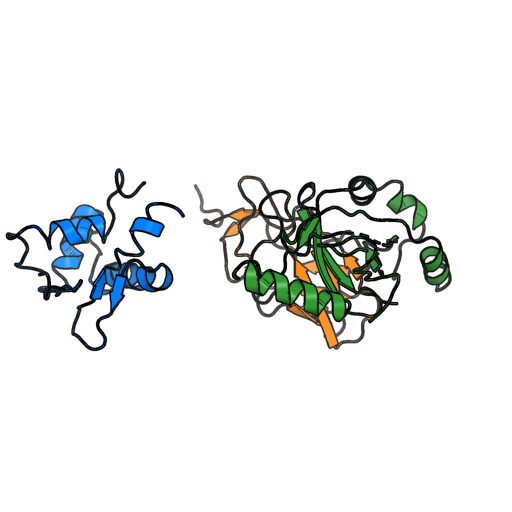N E 5 147 ? -67.662 65.074 -5.966 1.00 401.61 133 GLN G CA 1
ATOM 3309 C C . GLN E 5 147 ? -68.532 63.995 -5.308 1.00 402.75 133 GLN G C 1
ATOM 3310 O O . GLN E 5 147 ? -68.343 63.753 -4.100 1.00 407.27 133 GLN G O 1
ATOM 3316 N N . GLN E 5 148 ? -69.439 63.375 -6.074 1.00 402.29 134 GLN G N 1
ATOM 3317 C CA . GLN E 5 148 ? -70.384 62.332 -5.581 1.00 400.29 134 GLN G CA 1
ATOM 3318 C C . GLN E 5 148 ? -69.591 61.254 -4.832 1.00 401.58 134 GLN G C 1
ATOM 3319 O O . GLN E 5 148 ? -69.998 60.886 -3.707 1.00 401.66 134 GLN G O 1
ATOM 3325 N N . GLU E 5 149 ? -68.493 60.784 -5.438 1.00 404.03 135 GLU G N 1
ATOM 3326 C CA . GLU E 5 149 ? -67.638 59.686 -4.910 1.00 403.81 135 GLU G CA 1
ATOM 3327 C C . GLU E 5 149 ? -66.911 60.181 -3.657 1.00 407.89 135 GLU G C 1
ATOM 3328 O O . GLU E 5 149 ? -66.936 59.471 -2.624 1.00 409.99 135 GLU G O 1
ATOM 3334 N N . ASP E 5 150 ? -66.300 61.364 -3.749 1.00 411.94 136 ASP G N 1
ATOM 3335 C CA . ASP E 5 150 ? -65.538 61.978 -2.631 1.00 415.72 136 ASP G CA 1
ATOM 3336 C C . ASP E 5 150 ? -66.479 62.161 -1.432 1.00 417.97 136 ASP G C 1
ATOM 3337 O O . ASP E 5 150 ? -66.014 61.995 -0.276 1.00 419.92 136 ASP G O 1
ATOM 3342 N N . ALA E 5 151 ? -67.752 62.473 -1.710 1.00 416.23 137 ALA G N 1
ATOM 3343 C CA . ALA E 5 151 ? -68.820 62.695 -0.706 1.00 411.01 137 ALA G CA 1
ATOM 3344 C C . ALA E 5 151 ? -69.108 61.396 0.054 1.00 403.82 137 ALA G C 1
ATOM 3345 O O . ALA E 5 151 ? -69.510 61.491 1.229 1.00 407.11 137 ALA G O 1
ATOM 3347 N N . LEU E 5 152 ? -68.891 60.234 -0.572 1.00 391.86 138 LEU G N 1
ATOM 3348 C CA . LEU E 5 152 ? -69.099 58.905 0.067 1.00 380.14 138 LEU G CA 1
ATOM 3349 C C . LEU E 5 152 ? -67.936 58.601 1.028 1.00 370.82 138 LEU G C 1
ATOM 3350 O O . LEU E 5 152 ? -67.531 57.425 1.115 1.00 368.87 138 LEU G O 1
ATOM 3355 N N . ALA E 5 153 ? -67.445 59.616 1.751 1.00 361.58 139 ALA G N 1
ATOM 3356 C CA . ALA E 5 153 ? -66.356 59.509 2.751 1.00 354.75 139 ALA G CA 1
ATOM 3357 C C . ALA E 5 153 ? -66.385 60.730 3.679 1.00 354.40 139 ALA G C 1
ATOM 3358 O O . ALA E 5 153 ? -65.630 61.690 3.527 1.00 353.22 139 ALA G O 1
#

B-factor: mean 306.52, std 65.02, range [167.33, 466.18]

Radius of gyration: 26.16 Å; Cα contacts (8 Å, |Δi|>4): 664; chains: 3; bounding box: 53×65×62 Å

Foldseek 3Di:
DVCVPDPDCVNVVVVQAVDPVNVCAKYQDDPAFKMDGNPLFVSQCVVCVRVVNNVTGNVRVVVVVVVVPVQQQWADPPPDDHMIGGRVVRVCCVVDPD/DDWDAFQPNQKIKDQQDAEFAAWDQGPDWMKIAGNPDDDQFWKKFKFWAAPPPGGFDKDLRMFTRHPRITTRPGIGTHGFRDPVGGTQMWMWTVDVPIDIITRHSRYGYYRDGDDPD/DLADLPQVCCCVPPPVNVVQADKAKKFFPPPPVDDLVVSLVCQVVVVCVQWGKMARVVVRGIDTGGQDCVPDPSWPCPVDDQWIDDQDRRFDWDIAGSRRRIDIDGIGGDPPVNCVVSVVD

Sequence (336 aa):
MPGSGQIQLWQFLLELLSDSANASCITWEGTNGEFKMTDPDEVARRWGERKSKPNMNYDKLSRALRYYYDKNIMTKVHGKRYAYKFDFHGIAQALQPHAELVRTDSPNFLCSVLPSHWRCNKTLPVAFKVVALGEVPDGTVVTVMAGNDENYSAELRNASAVMKNQVARFNDLRFVGRSGRGKSFTLTITVFTNPPQVATYHRAIKVTVDGPREPPRVVPDQRSKFENEEFFRKLSRECEIKYTGFRDRPHEERQARFQNACRDGRSEIAFVATGTNLSLQFFPPSREYVDLEREAGKVYMILNGVCVIWIDLQRLDGMGCLEFDEERAQQEDALA

InterPro domains:
  IPR000418 Ets domain [PF00178] (280-360)
  IPR000418 Ets domain [PR00454] (281-294)
  IPR000418 Ets domain [PR00454] (305-323)
  IPR000418 Ets domain [PR00454] (324-342)
  IPR000418 Ets domain [PR00454] (343-361)
  IPR000418 Ets domain [PS00345] (283-291)
  IPR000418 Ets domain [PS00346] (327-342)
  IPR000418 Ets domain [PS50061] (281-361)
  IPR000418 Ets domain [SM00413] (280-365)
  IPR003118 Pointed domain [PF02198] (115-197)
  IPR003118 Pointed domain [PS51433] (112-198)
  IPR003118 Pointed domain [SM00251] (114-198)
  IPR013761 Sterile alpha motif/pointed domain superfamily [G3DSA:1.10.150.50] (103-200)
  IPR013761 Sterile alpha motif/pointed domain superfamily [SSF47769] (99-197)
  IPR035573 Friend leukemia integration 1 transcription factor, pointed domain [cd08541] (114-204)
  IPR036388 Winged helix-like DNA-binding domain superfamily [G3DSA:1.10.10.10] (247-373)
  IPR036390 Winged helix DNA-binding domain superfamily [SSF46785] (278-413)
  IPR046328 ETS family [PTHR11849] (124-366)